Protein AF-A0A2C9KLU8-F1 (afdb_monomer_lite)

Secondary structure (DSSP, 8-state):
----TT-STTEEEGGG--STT-----PPBTTB---EEEPTTEEEEE-STTS-EEEEE-----------PPP-----------------------------SSSHHHHHHHHHHHHHHHHHHHHHHHHHHHHHHTTS------------S--------HHHHHHHHHHHHHS-HHHHHHHHHTS--TTS-S-TT----SHHHHHHHHHHHHHH-TTS-HHHHHHHHHHHTT---SS-TTS--HHHHHHHHHHHHHHHHHHHHHHHHHHHHHGGGHHHHHHHTT-HHHHHHHTTTS-HHHHHHHHHHHHHHT-TT-B-TTS-BHHHHHHHHHHHHTT-HHHHTTHHHHTHHHHHHHHHHTTS--

Structure (mmCIF, N/CA/C/O backbone):
data_AF-A0A2C9KLU8-F1
#
_entry.id   AF-A0A2C9KLU8-F1
#
loop_
_atom_site.group_PDB
_atom_site.id
_atom_site.type_symbol
_atom_site.label_atom_id
_atom_site.label_alt_id
_atom_site.label_comp_id
_atom_site.label_asym_id
_atom_site.label_entity_id
_atom_site.label_seq_id
_atom_site.pdbx_PDB_ins_code
_atom_site.Cartn_x
_atom_site.Cartn_y
_atom_site.Cartn_z
_atom_site.occupancy
_atom_site.B_iso_or_equiv
_atom_site.auth_seq_id
_atom_site.auth_comp_id
_atom_site.auth_asym_id
_atom_site.auth_atom_id
_atom_site.pdbx_PDB_model_num
ATOM 1 N N . MET A 1 1 ? 20.162 -17.162 4.844 1.00 36.31 1 MET A N 1
ATOM 2 C CA . MET A 1 1 ? 19.606 -16.418 5.994 1.00 36.31 1 MET A CA 1
ATOM 3 C C . MET A 1 1 ? 19.710 -17.317 7.213 1.00 36.31 1 MET A C 1
ATOM 5 O O . MET A 1 1 ? 19.233 -18.441 7.140 1.00 36.31 1 MET A O 1
ATOM 9 N N . ALA A 1 2 ? 20.411 -16.891 8.266 1.00 32.19 2 ALA A N 1
ATOM 10 C CA . ALA A 1 2 ? 20.461 -17.648 9.516 1.00 32.19 2 ALA A CA 1
ATOM 11 C C . ALA A 1 2 ? 19.062 -17.627 10.148 1.00 32.19 2 ALA A C 1
ATOM 13 O O . ALA A 1 2 ? 18.494 -16.546 10.294 1.00 32.19 2 ALA A O 1
ATOM 14 N N . LEU A 1 3 ? 18.494 -18.795 10.460 1.00 36.66 3 LEU A N 1
ATOM 15 C CA . LEU A 1 3 ? 17.256 -18.871 11.232 1.00 36.66 3 LEU A CA 1
ATOM 16 C C . LEU A 1 3 ? 17.519 -18.244 12.604 1.00 36.66 3 LEU A C 1
ATOM 18 O O . LEU A 1 3 ? 18.352 -18.744 13.359 1.00 36.66 3 LEU A O 1
ATOM 22 N N . ASP A 1 4 ? 16.827 -17.153 12.921 1.00 51.44 4 ASP A N 1
ATOM 23 C CA . ASP A 1 4 ? 16.852 -16.590 14.268 1.00 51.44 4 ASP A CA 1
ATOM 24 C C . ASP A 1 4 ? 16.133 -17.581 15.197 1.00 51.44 4 ASP A C 1
ATOM 26 O O . ASP A 1 4 ? 14.905 -17.687 15.195 1.00 51.44 4 ASP A O 1
ATOM 30 N N . GLY A 1 5 ? 16.908 -18.333 15.988 1.00 50.56 5 GLY A N 1
ATOM 31 C CA . GLY A 1 5 ? 16.442 -19.371 16.923 1.00 50.56 5 GLY A CA 1
ATOM 32 C C . GLY A 1 5 ? 15.592 -18.861 18.097 1.00 50.56 5 GLY A C 1
ATOM 33 O O . GLY A 1 5 ? 15.381 -19.580 19.072 1.00 50.56 5 GLY A O 1
ATOM 34 N N . HIS A 1 6 ? 15.108 -17.621 18.015 1.00 55.06 6 HIS A N 1
ATOM 35 C CA . HIS A 1 6 ? 14.355 -16.914 19.046 1.00 55.06 6 HIS A CA 1
ATOM 36 C C . HIS A 1 6 ? 12.831 -16.938 18.822 1.00 55.06 6 HIS A C 1
ATOM 38 O O . HIS A 1 6 ? 12.099 -16.306 19.572 1.00 55.06 6 HIS A O 1
ATOM 44 N N . THR A 1 7 ? 12.331 -17.711 17.854 1.00 52.50 7 THR A N 1
ATOM 45 C CA . THR A 1 7 ? 10.902 -17.874 17.494 1.00 52.50 7 THR A CA 1
ATOM 46 C C . THR A 1 7 ? 10.069 -18.673 18.519 1.00 52.50 7 THR A C 1
ATOM 48 O O . THR A 1 7 ? 9.093 -19.330 18.165 1.00 52.50 7 THR A O 1
ATOM 51 N N . LYS A 1 8 ? 10.441 -18.657 19.805 1.00 60.06 8 LYS A N 1
ATOM 52 C CA . LYS A 1 8 ? 9.690 -19.339 20.873 1.00 60.06 8 LYS A CA 1
ATOM 53 C C . LYS A 1 8 ? 8.659 -18.392 21.490 1.00 60.06 8 LYS A C 1
ATOM 55 O O . LYS A 1 8 ? 8.956 -17.222 21.688 1.00 60.06 8 LYS A O 1
ATOM 60 N N . THR A 1 9 ? 7.495 -18.926 21.863 1.00 57.78 9 THR A N 1
ATOM 61 C CA . THR A 1 9 ? 6.327 -18.197 22.409 1.00 57.78 9 THR A CA 1
ATOM 62 C C . THR A 1 9 ? 6.621 -17.278 23.597 1.00 57.78 9 THR A C 1
ATOM 64 O O . THR A 1 9 ? 5.898 -16.315 23.790 1.00 57.78 9 THR A O 1
ATOM 67 N N . PHE A 1 10 ? 7.675 -17.548 24.370 1.00 67.81 10 PHE A N 1
ATOM 68 C CA . PHE A 1 10 ? 8.029 -16.782 25.575 1.00 67.81 10 PHE A CA 1
ATOM 69 C C . PHE A 1 10 ? 9.063 -15.669 25.329 1.00 67.81 10 PHE A C 1
ATOM 71 O O . PHE A 1 10 ? 9.387 -14.914 26.246 1.00 67.81 10 PHE A O 1
ATOM 78 N N . CYS A 1 11 ? 9.627 -15.596 24.118 1.00 66.38 11 CYS A N 1
ATOM 79 C CA . CYS A 1 11 ? 10.558 -14.548 23.710 1.00 66.38 11 CYS A CA 1
ATOM 80 C C . CYS A 1 11 ? 9.799 -13.511 22.881 1.00 66.38 11 CYS A C 1
ATOM 82 O O . CYS A 1 11 ? 9.234 -13.836 21.837 1.00 66.38 11 CYS A O 1
ATOM 84 N N . ILE A 1 12 ? 9.818 -12.251 23.308 1.00 62.41 12 ILE A N 1
ATOM 85 C CA . ILE A 1 12 ? 9.069 -11.174 22.652 1.00 62.41 12 ILE A CA 1
ATOM 86 C C . ILE A 1 12 ? 10.038 -10.063 22.250 1.00 62.41 12 ILE A C 1
ATOM 88 O O . ILE A 1 12 ? 11.036 -9.793 22.923 1.00 62.41 12 ILE A O 1
ATOM 92 N N . LYS A 1 13 ? 9.778 -9.435 21.101 1.00 63.97 13 LYS A N 1
ATOM 93 C CA . LYS A 1 13 ? 10.580 -8.312 20.612 1.00 63.97 13 LYS A CA 1
ATOM 94 C C . LYS A 1 13 ? 10.427 -7.136 21.580 1.00 63.97 13 LYS A C 1
ATOM 96 O O . LYS A 1 13 ? 9.309 -6.723 21.866 1.00 63.97 13 LYS A O 1
ATOM 101 N N . TRP A 1 14 ? 11.540 -6.560 22.024 1.00 61.94 14 TRP A N 1
ATOM 102 C CA . TRP A 1 14 ? 11.597 -5.472 23.006 1.00 61.94 14 TRP A CA 1
ATOM 103 C C . TRP A 1 14 ? 10.702 -4.287 22.645 1.00 61.94 14 TRP A C 1
ATOM 105 O O . TRP A 1 14 ? 10.026 -3.730 23.498 1.00 61.94 14 TRP A O 1
ATOM 115 N N . THR A 1 15 ? 10.635 -3.942 21.357 1.00 58.84 15 THR A N 1
ATOM 116 C CA . THR A 1 15 ? 9.798 -2.843 20.852 1.00 58.84 15 THR A CA 1
ATOM 117 C C . THR A 1 15 ? 8.295 -3.063 21.055 1.00 58.84 15 THR A C 1
ATOM 119 O O . THR A 1 15 ? 7.524 -2.154 20.780 1.00 58.84 15 THR A O 1
ATOM 122 N N . LYS A 1 16 ? 7.870 -4.260 21.479 1.00 57.06 16 LYS A N 1
ATOM 123 C CA . LYS A 1 16 ? 6.475 -4.623 21.760 1.00 57.06 16 LYS A CA 1
ATOM 124 C C . LYS A 1 16 ? 6.167 -4.738 23.264 1.00 57.06 16 LYS A C 1
ATOM 126 O O . LYS A 1 16 ? 5.075 -5.166 23.611 1.00 57.06 16 LYS A O 1
ATOM 131 N N . MET A 1 17 ? 7.102 -4.390 24.154 1.00 56.38 17 MET A N 1
ATOM 132 C CA . MET A 1 17 ? 6.923 -4.468 25.611 1.00 56.38 17 MET A CA 1
ATOM 133 C C . MET A 1 17 ? 7.040 -3.087 26.269 1.00 56.38 17 MET A C 1
ATOM 135 O O . MET A 1 17 ? 7.947 -2.320 25.954 1.00 56.38 17 MET A O 1
ATOM 139 N N . SER A 1 18 ? 6.160 -2.785 27.228 1.00 47.19 18 SER A N 1
ATOM 140 C CA . SER A 1 18 ? 6.197 -1.565 28.049 1.00 47.19 18 SER A CA 1
ATOM 141 C C . SER A 1 18 ? 6.124 -1.915 29.541 1.00 47.19 18 SER A C 1
ATOM 143 O O . SER A 1 18 ? 5.110 -2.450 29.979 1.00 47.19 18 SER A O 1
ATOM 145 N N . GLY A 1 19 ? 7.162 -1.607 30.335 1.00 52.03 19 GLY A N 1
ATOM 146 C CA . GLY A 1 19 ? 7.118 -1.764 31.799 1.00 52.03 19 GLY A CA 1
ATOM 147 C C . GLY A 1 19 ? 8.483 -1.736 32.524 1.00 52.03 19 GLY A C 1
ATOM 148 O O . GLY A 1 19 ? 9.519 -1.880 31.879 1.00 52.03 19 GLY A O 1
ATOM 149 N N . PRO A 1 20 ? 8.505 -1.555 33.864 1.00 43.81 20 PRO A N 1
ATOM 150 C CA . PRO A 1 20 ? 9.720 -1.427 34.689 1.00 43.81 20 PRO A CA 1
ATOM 151 C C . PRO A 1 20 ? 10.406 -2.756 35.081 1.00 43.81 20 PRO A C 1
ATOM 153 O O . PRO A 1 20 ? 11.442 -2.727 35.742 1.00 43.81 20 PRO A O 1
ATOM 156 N N . HIS A 1 21 ? 9.867 -3.913 34.683 1.00 50.84 21 HIS A N 1
ATOM 157 C CA . HIS A 1 21 ? 10.376 -5.245 35.060 1.00 50.84 21 HIS A CA 1
ATOM 158 C C . HIS A 1 21 ? 10.964 -6.036 33.881 1.00 50.84 21 HIS A C 1
ATOM 160 O O . HIS A 1 21 ? 10.896 -7.261 33.854 1.00 50.84 21 HIS A O 1
ATOM 166 N N . VAL A 1 22 ? 11.552 -5.349 32.897 1.00 50.91 22 VAL A N 1
ATOM 167 C CA . VAL A 1 22 ? 12.126 -6.002 31.711 1.00 50.91 22 VAL A CA 1
ATOM 168 C C . VAL A 1 22 ? 13.647 -6.051 31.811 1.00 50.91 22 VAL A C 1
ATOM 170 O O . VAL A 1 22 ? 14.312 -5.021 31.921 1.00 50.91 22 VAL A O 1
ATOM 173 N N . THR A 1 23 ? 14.212 -7.256 31.736 1.00 55.06 23 THR A N 1
ATOM 174 C CA . THR A 1 23 ? 15.666 -7.449 31.668 1.00 55.06 23 THR A CA 1
ATOM 175 C C . THR A 1 23 ? 16.075 -7.558 30.203 1.00 55.06 23 THR A C 1
ATOM 177 O O . THR A 1 23 ? 15.654 -8.474 29.500 1.00 55.06 23 THR A O 1
ATOM 180 N N . LEU A 1 24 ? 16.853 -6.589 29.716 1.00 54.44 24 LEU A N 1
ATOM 181 C CA . LEU A 1 24 ? 17.328 -6.543 28.333 1.00 54.44 24 LEU A CA 1
ATOM 182 C C . LEU A 1 24 ? 18.348 -7.663 28.092 1.00 54.44 24 LEU A C 1
ATOM 184 O O . LEU A 1 24 ? 19.414 -7.673 28.702 1.00 54.44 24 LEU A O 1
ATOM 188 N N . VAL A 1 25 ? 18.022 -8.600 27.198 1.00 53.31 25 VAL A N 1
ATOM 189 C CA . VAL A 1 25 ? 18.789 -9.849 27.065 1.00 53.31 25 VAL A CA 1
ATOM 190 C C . VAL A 1 25 ? 19.929 -9.761 26.038 1.00 53.31 25 VAL A C 1
ATOM 192 O O . VAL A 1 25 ? 20.950 -10.436 26.171 1.00 53.31 25 VAL A O 1
ATOM 195 N N . LYS A 1 26 ? 19.802 -8.911 25.012 1.00 55.78 26 LYS A N 1
ATOM 196 C CA . LYS A 1 26 ? 20.872 -8.660 24.032 1.00 55.78 26 LYS A CA 1
ATOM 197 C C . LYS A 1 26 ? 20.749 -7.252 23.460 1.00 55.78 26 LYS A C 1
ATOM 199 O O . LYS A 1 26 ? 19.739 -6.946 22.840 1.00 55.78 26 LYS A O 1
ATOM 204 N N . ALA A 1 27 ? 21.761 -6.405 23.633 1.00 52.94 27 ALA A N 1
ATOM 205 C CA . ALA A 1 27 ? 21.791 -5.112 22.952 1.00 52.94 27 ALA A CA 1
ATOM 206 C C . ALA A 1 27 ? 21.860 -5.326 21.428 1.00 52.94 27 ALA A C 1
ATOM 208 O O . ALA A 1 27 ? 22.585 -6.208 20.957 1.00 52.94 27 ALA A O 1
ATOM 209 N N . GLY A 1 28 ? 21.088 -4.547 20.665 1.00 51.03 28 GLY A N 1
ATOM 210 C CA . GLY A 1 28 ? 21.206 -4.519 19.207 1.00 51.03 28 GLY A CA 1
ATOM 211 C C . GLY A 1 28 ? 22.609 -4.072 18.788 1.00 51.03 28 GLY A C 1
ATOM 212 O O . GLY A 1 28 ? 23.304 -3.393 19.546 1.00 51.03 28 GLY A O 1
ATOM 213 N N . SER A 1 29 ? 23.042 -4.468 17.592 1.00 53.97 29 SER A N 1
ATOM 214 C CA . SER A 1 29 ? 24.222 -3.868 16.957 1.00 53.97 29 SER A CA 1
ATOM 215 C C . SER A 1 29 ? 23.781 -2.718 16.053 1.00 53.97 29 SER A C 1
ATOM 217 O O . SER A 1 29 ? 22.604 -2.606 15.723 1.00 53.97 29 SER A O 1
ATOM 219 N N . SER A 1 30 ? 24.725 -1.908 15.570 1.00 44.56 30 SER A N 1
ATOM 220 C CA . SER A 1 30 ? 24.472 -0.877 14.547 1.00 44.56 30 SER A CA 1
ATOM 221 C C . SER A 1 30 ? 23.915 -1.418 13.218 1.00 44.56 30 SER A C 1
ATOM 223 O O . SER A 1 30 ? 23.603 -0.636 12.330 1.00 44.56 30 SER A O 1
ATOM 225 N N . GLU A 1 31 ? 23.822 -2.743 13.066 1.00 39.06 31 GLU A N 1
ATOM 226 C CA . GLU A 1 31 ? 23.372 -3.441 11.857 1.00 39.06 31 GLU A CA 1
ATOM 227 C C . GLU A 1 31 ? 22.113 -4.307 12.091 1.00 39.06 31 GLU A C 1
ATOM 229 O O . GLU A 1 31 ? 21.610 -4.920 11.149 1.00 39.06 31 GLU A O 1
ATOM 234 N N . ARG A 1 32 ? 21.607 -4.419 13.334 1.00 49.97 32 ARG A N 1
ATOM 235 C CA . ARG A 1 32 ? 20.403 -5.206 13.672 1.00 49.97 32 ARG A CA 1
ATOM 236 C C . ARG A 1 32 ? 19.564 -4.524 14.757 1.00 49.97 32 ARG A C 1
ATOM 238 O O . ARG A 1 32 ? 19.935 -4.533 15.929 1.00 49.97 32 ARG A O 1
ATOM 245 N N . ASP A 1 33 ? 18.369 -4.076 14.373 1.00 48.31 33 ASP A N 1
ATOM 246 C CA . ASP A 1 33 ? 17.448 -3.283 15.210 1.00 48.31 33 ASP A CA 1
ATOM 247 C C . ASP A 1 33 ? 16.524 -4.104 16.135 1.00 48.31 33 ASP A C 1
ATOM 249 O O . ASP A 1 33 ? 15.635 -3.559 16.794 1.00 48.31 33 ASP A O 1
ATOM 253 N N . ALA A 1 34 ? 16.662 -5.433 16.174 1.00 52.97 34 ALA A N 1
ATOM 254 C CA . ALA A 1 34 ? 15.764 -6.297 16.942 1.00 52.97 34 ALA A CA 1
ATOM 255 C C . ALA A 1 34 ? 16.413 -6.781 18.248 1.00 52.97 34 ALA A C 1
ATOM 257 O O . ALA A 1 34 ? 17.248 -7.684 18.249 1.00 52.97 34 ALA A O 1
ATOM 258 N N . VAL A 1 35 ? 15.976 -6.202 19.369 1.00 62.28 35 VAL A N 1
ATOM 259 C CA . VAL A 1 35 ? 16.253 -6.689 20.730 1.00 62.28 35 VAL A CA 1
ATOM 260 C C . VAL A 1 35 ? 15.101 -7.592 21.185 1.00 62.28 35 VAL A C 1
ATOM 262 O O . VAL A 1 35 ? 13.946 -7.295 20.884 1.00 62.28 35 VAL A O 1
ATOM 265 N N . TRP A 1 36 ? 15.396 -8.676 21.906 1.00 67.12 36 TRP A N 1
ATOM 266 C CA . TRP A 1 36 ? 14.410 -9.623 22.451 1.00 67.12 36 TRP A CA 1
ATOM 267 C C . TRP A 1 36 ? 14.493 -9.674 23.983 1.00 67.12 36 TRP A C 1
ATOM 269 O O . TRP A 1 36 ? 15.581 -9.526 24.545 1.00 67.12 36 TRP A O 1
ATOM 279 N N . GLY A 1 37 ? 13.355 -9.884 24.644 1.00 71.25 37 GLY A N 1
ATOM 280 C CA . GLY A 1 37 ? 13.228 -10.062 26.094 1.00 71.25 37 GLY A CA 1
ATOM 281 C C . GLY A 1 37 ? 12.329 -11.251 26.453 1.00 71.25 37 GLY A C 1
ATOM 282 O O . GLY A 1 37 ? 11.685 -11.829 25.574 1.00 71.25 37 GLY A O 1
ATOM 283 N N . CYS A 1 38 ? 12.308 -11.624 27.735 1.00 75.44 38 CYS A N 1
ATOM 284 C CA . CYS A 1 38 ? 11.384 -12.630 28.268 1.00 75.44 38 CYS A CA 1
ATOM 285 C C . CYS A 1 38 ? 10.060 -11.987 28.697 1.00 75.44 38 CYS A C 1
ATOM 287 O O . CYS A 1 38 ? 10.046 -10.851 29.170 1.00 75.44 38 CYS A O 1
ATOM 289 N N . GLU A 1 39 ? 8.960 -12.718 28.527 1.00 71.19 39 GLU A N 1
ATOM 290 C CA . GLU A 1 39 ? 7.645 -12.351 29.066 1.00 71.19 39 GLU A CA 1
ATOM 291 C C . GLU A 1 39 ? 7.653 -12.271 30.606 1.00 71.19 39 GLU A C 1
ATOM 293 O O . GLU A 1 39 ? 8.483 -12.896 31.273 1.00 71.19 39 GLU A O 1
ATOM 298 N N . GLU A 1 40 ? 6.724 -11.504 31.184 1.00 71.69 40 GLU A N 1
ATOM 299 C CA . GLU A 1 40 ? 6.565 -11.399 32.636 1.00 71.69 40 GLU A CA 1
ATOM 300 C C . GLU A 1 40 ? 6.369 -12.787 33.276 1.00 71.69 40 GLU A C 1
ATOM 302 O O . GLU A 1 40 ? 5.603 -13.623 32.798 1.00 71.69 40 GLU A O 1
ATOM 307 N N . GLY A 1 41 ? 7.098 -13.055 34.364 1.00 70.44 41 GLY A N 1
ATOM 308 C CA . GLY A 1 41 ? 7.093 -14.363 35.028 1.00 70.44 41 GLY A CA 1
ATOM 309 C C . GLY A 1 41 ? 8.053 -15.401 34.429 1.00 70.44 41 GLY A C 1
ATOM 310 O O . GLY A 1 41 ? 8.021 -16.559 34.856 1.00 70.44 41 GLY A O 1
ATOM 311 N N . PHE A 1 42 ? 8.922 -15.016 33.487 1.00 78.00 42 PHE A N 1
ATOM 312 C CA . PHE A 1 42 ? 10.000 -15.850 32.947 1.00 78.00 42 PHE A CA 1
ATOM 313 C C . PHE A 1 42 ? 11.371 -15.170 33.096 1.00 78.00 42 PHE A C 1
ATOM 315 O O . PHE A 1 42 ? 11.534 -13.996 32.779 1.00 78.00 42 PHE A O 1
ATOM 322 N N . ASP A 1 43 ? 12.379 -15.942 33.504 1.00 79.75 43 ASP A N 1
ATOM 323 C CA . ASP A 1 43 ? 13.770 -15.511 33.653 1.00 79.75 43 ASP A CA 1
ATOM 324 C C . ASP A 1 43 ? 14.657 -16.088 32.541 1.00 79.75 43 ASP A C 1
ATOM 326 O O . ASP A 1 43 ? 14.472 -17.226 32.089 1.00 79.75 43 ASP A O 1
ATOM 330 N N . GLN A 1 44 ? 15.686 -15.340 32.137 1.00 76.19 44 GLN A N 1
ATOM 331 C CA . GLN A 1 44 ? 16.724 -15.847 31.242 1.00 76.19 44 GLN A CA 1
ATOM 332 C C . GLN A 1 44 ? 17.582 -16.896 31.962 1.00 76.19 44 GLN A C 1
ATOM 334 O O . GLN A 1 44 ? 18.148 -16.632 33.022 1.00 76.19 44 GLN A O 1
ATOM 339 N N . ARG A 1 45 ? 17.775 -18.064 31.341 1.00 78.25 45 ARG A N 1
ATOM 340 C CA . ARG A 1 45 ? 18.779 -19.044 31.778 1.00 78.25 45 ARG A CA 1
ATOM 341 C C . ARG A 1 45 ? 19.645 -19.516 30.622 1.00 78.25 45 ARG A C 1
ATOM 343 O O . ARG A 1 45 ? 19.142 -19.781 29.534 1.00 78.25 45 ARG A O 1
ATOM 350 N N . ILE A 1 46 ? 20.942 -19.654 30.881 1.00 77.62 46 ILE A N 1
ATOM 351 C CA . ILE A 1 46 ? 21.906 -20.243 29.946 1.00 77.62 46 ILE A CA 1
ATOM 352 C C . ILE A 1 46 ? 21.644 -21.753 29.887 1.00 77.62 46 ILE A C 1
ATOM 354 O O . ILE A 1 46 ? 21.640 -22.421 30.920 1.00 77.62 46 ILE A O 1
ATOM 358 N N . ILE A 1 47 ? 21.388 -22.276 28.689 1.00 79.38 47 ILE A N 1
ATOM 359 C CA . ILE A 1 47 ? 21.043 -23.684 28.439 1.00 79.38 47 ILE A CA 1
ATOM 360 C C . ILE A 1 47 ? 22.172 -24.469 27.767 1.00 79.38 47 ILE A C 1
ATOM 362 O O . ILE A 1 47 ? 22.090 -25.693 27.691 1.00 79.38 47 ILE A O 1
ATOM 366 N N . SER A 1 48 ? 23.229 -23.802 27.293 1.00 77.88 48 SER A N 1
ATOM 367 C CA . SER A 1 48 ? 24.392 -24.480 26.720 1.00 77.88 48 SER A CA 1
ATOM 368 C C . SER A 1 48 ? 25.710 -23.808 27.099 1.00 77.88 48 SER A C 1
ATOM 370 O O . SER A 1 48 ? 25.777 -22.607 27.364 1.00 77.88 48 SER A O 1
ATOM 372 N N . ALA A 1 49 ? 26.791 -24.593 27.096 1.00 68.81 49 ALA A N 1
ATOM 373 C CA . ALA A 1 49 ? 28.144 -24.105 27.370 1.00 68.81 49 ALA A CA 1
ATOM 374 C C . ALA A 1 49 ? 28.656 -23.107 26.309 1.00 68.81 49 ALA A C 1
ATOM 376 O O . ALA A 1 49 ? 29.617 -22.387 26.558 1.00 68.81 49 ALA A O 1
ATOM 377 N N . ALA A 1 50 ? 27.999 -23.043 25.146 1.00 69.50 50 ALA A N 1
ATOM 378 C CA . ALA A 1 50 ? 28.278 -22.077 24.086 1.00 69.50 50 ALA A CA 1
ATOM 379 C C . ALA A 1 50 ? 27.638 -20.693 24.336 1.00 69.50 50 ALA A C 1
ATOM 381 O O . ALA A 1 50 ? 27.770 -19.801 23.501 1.00 69.50 50 ALA A O 1
ATOM 382 N N . GLY A 1 51 ? 26.946 -20.501 25.466 1.00 65.69 51 GLY A N 1
ATOM 383 C CA . GLY A 1 51 ? 26.298 -19.234 25.819 1.00 65.69 51 GLY A CA 1
ATOM 384 C C . GLY A 1 51 ? 24.893 -19.063 25.238 1.00 65.69 51 GLY A C 1
ATOM 385 O O . GLY A 1 51 ? 24.354 -17.955 25.257 1.00 65.69 51 GLY A O 1
ATOM 386 N N . GLU A 1 52 ? 24.274 -20.134 24.733 1.00 67.88 52 GLU A N 1
ATOM 387 C CA . GLU A 1 52 ? 22.866 -20.086 24.335 1.00 67.88 52 GLU A CA 1
ATOM 388 C C . GLU A 1 52 ? 21.981 -20.015 25.576 1.00 67.88 52 GLU A C 1
ATOM 390 O O . GLU A 1 52 ? 22.251 -20.648 26.599 1.00 67.88 52 GLU A O 1
ATOM 395 N N . TRP A 1 53 ? 20.898 -19.253 25.485 1.00 70.81 53 TRP A N 1
ATOM 396 C CA . TRP A 1 53 ? 19.979 -19.011 26.589 1.00 70.81 53 TRP A CA 1
ATOM 397 C C . TRP A 1 53 ? 18.525 -19.202 26.153 1.00 70.81 53 TRP A C 1
ATOM 399 O O . TRP A 1 53 ? 18.204 -19.161 24.965 1.00 70.81 53 TRP A O 1
ATOM 409 N N . ALA A 1 54 ? 17.638 -19.405 27.125 1.00 74.31 54 ALA A N 1
ATOM 410 C CA . ALA A 1 54 ? 16.195 -19.472 26.929 1.00 74.31 54 ALA A CA 1
ATOM 411 C C . ALA A 1 54 ? 15.445 -18.796 28.086 1.00 74.31 54 ALA A C 1
ATOM 413 O O . ALA A 1 54 ? 15.948 -18.746 29.210 1.00 74.31 54 ALA A O 1
ATOM 414 N N . CYS A 1 55 ? 14.233 -18.311 27.812 1.00 79.62 55 CYS A N 1
ATOM 415 C CA . CYS A 1 55 ? 13.298 -17.863 28.841 1.00 79.62 55 CYS A CA 1
ATOM 416 C C . CYS A 1 55 ? 12.667 -19.083 29.520 1.00 79.62 55 CYS A C 1
ATOM 418 O O . CYS A 1 55 ? 12.059 -19.924 28.854 1.00 79.62 55 CYS A O 1
ATOM 420 N N . MET A 1 56 ? 12.820 -19.196 30.836 1.00 79.12 56 MET A N 1
ATOM 421 C CA . MET A 1 56 ? 12.231 -20.260 31.647 1.00 79.12 56 MET A CA 1
ATOM 422 C C . MET A 1 56 ? 11.400 -19.660 32.771 1.00 79.12 56 MET A C 1
ATOM 424 O O . MET A 1 56 ? 11.767 -18.630 33.321 1.00 79.12 56 MET A O 1
ATOM 428 N N . LYS A 1 57 ? 10.280 -20.302 33.114 1.00 82.06 57 LYS A N 1
ATOM 429 C CA . LYS A 1 57 ? 9.356 -19.804 34.137 1.00 82.06 57 LYS A CA 1
ATOM 430 C C . LYS A 1 57 ? 10.114 -19.513 35.436 1.00 82.06 57 LYS A C 1
ATOM 432 O O . LYS A 1 57 ? 10.832 -20.388 35.932 1.00 82.06 57 LYS A O 1
ATOM 437 N N . ALA A 1 58 ? 9.965 -18.297 35.953 1.00 80.50 58 ALA A N 1
ATOM 438 C CA . ALA A 1 58 ? 10.597 -17.872 37.189 1.00 80.50 58 ALA A CA 1
ATOM 439 C C . ALA A 1 58 ? 10.163 -18.815 38.317 1.00 80.50 58 ALA A C 1
ATOM 441 O O . ALA A 1 58 ? 8.984 -19.165 38.448 1.00 80.50 58 ALA A O 1
ATOM 442 N N . SER A 1 59 ? 11.122 -19.277 39.117 1.00 72.50 59 SER A N 1
ATOM 443 C CA . SER A 1 59 ? 10.805 -20.081 40.291 1.00 72.50 59 SER A CA 1
ATOM 444 C C . SER A 1 59 ? 10.089 -19.176 41.288 1.00 72.50 59 SER A C 1
ATOM 446 O O . SER A 1 59 ? 10.709 -18.307 41.892 1.00 72.50 59 SER A O 1
ATOM 448 N N . THR A 1 60 ? 8.784 -19.376 41.470 1.00 62.22 60 THR A N 1
ATOM 449 C CA . THR A 1 60 ? 8.051 -18.780 42.587 1.00 62.22 60 THR A CA 1
ATOM 450 C C . THR A 1 60 ? 8.600 -19.389 43.867 1.00 62.22 60 THR A C 1
ATOM 452 O O . THR A 1 60 ? 8.189 -20.474 44.279 1.00 62.22 60 THR A O 1
ATOM 455 N N . THR A 1 61 ? 9.573 -18.726 44.481 1.00 48.34 61 THR A N 1
ATOM 456 C CA . THR A 1 61 ? 9.941 -19.016 45.860 1.00 48.34 61 THR A CA 1
ATOM 457 C C . THR A 1 61 ? 8.738 -18.611 46.696 1.00 48.34 61 THR A C 1
ATOM 459 O O . THR A 1 61 ? 8.501 -17.426 46.912 1.00 48.34 61 THR A O 1
ATOM 462 N N . SER A 1 62 ? 7.921 -19.584 47.096 1.00 41.25 62 SER A N 1
ATOM 463 C CA . SER A 1 62 ? 6.852 -19.367 48.063 1.00 41.25 62 SER A CA 1
ATOM 464 C C . SER A 1 62 ? 7.492 -18.892 49.361 1.00 41.25 62 SER A C 1
ATOM 466 O O . SER A 1 62 ? 7.989 -19.694 50.149 1.00 41.25 62 SER A O 1
ATOM 468 N N . THR A 1 63 ? 7.533 -17.582 49.577 1.00 36.12 63 THR A N 1
ATOM 469 C CA . THR A 1 63 ? 7.852 -17.021 50.882 1.00 36.12 63 THR A CA 1
ATOM 470 C C . THR A 1 63 ? 6.673 -17.348 51.784 1.00 36.12 63 THR A C 1
ATOM 472 O O . THR A 1 63 ? 5.601 -16.754 51.682 1.00 36.12 63 THR A O 1
ATOM 475 N N . THR A 1 64 ? 6.847 -18.350 52.641 1.00 41.19 64 THR A N 1
ATOM 476 C CA . THR A 1 64 ? 5.918 -18.665 53.722 1.00 41.19 64 THR A CA 1
ATOM 477 C C . THR A 1 64 ? 5.988 -17.534 54.744 1.00 41.19 64 THR A C 1
ATOM 479 O O . THR A 1 64 ? 6.710 -17.608 55.736 1.00 41.19 64 THR A O 1
ATOM 482 N N . THR A 1 65 ? 5.279 -16.438 54.493 1.00 35.50 65 THR A N 1
ATOM 483 C CA . THR A 1 65 ? 5.113 -15.389 55.495 1.00 35.50 65 THR A CA 1
ATOM 484 C C . THR A 1 65 ? 4.057 -15.876 56.479 1.00 35.50 65 THR A C 1
ATOM 486 O O . THR A 1 65 ? 2.859 -15.844 56.199 1.00 35.50 65 THR A O 1
ATOM 489 N N . HIS A 1 66 ? 4.506 -16.378 57.630 1.00 37.00 66 HIS A N 1
ATOM 490 C CA . HIS A 1 66 ? 3.647 -16.608 58.785 1.00 37.00 66 HIS A CA 1
ATOM 491 C C . HIS A 1 66 ? 2.974 -15.286 59.176 1.00 37.00 66 HIS A C 1
ATOM 493 O O . HIS A 1 66 ? 3.607 -14.396 59.738 1.00 37.00 66 HIS A O 1
ATOM 499 N N . SER A 1 67 ? 1.684 -15.160 58.866 1.00 31.81 67 SER A N 1
ATOM 500 C CA . SER A 1 67 ? 0.829 -14.122 59.429 1.00 31.81 67 SER A CA 1
ATOM 501 C C . SER A 1 67 ? 0.386 -14.584 60.815 1.00 31.81 67 SER A C 1
ATOM 503 O O . SER A 1 67 ? -0.487 -15.439 60.955 1.00 31.81 67 SER A O 1
ATOM 505 N N . THR A 1 68 ? 1.032 -14.068 61.855 1.00 36.50 68 THR A N 1
ATOM 506 C CA . THR A 1 68 ? 0.521 -14.131 63.224 1.00 36.50 68 THR A CA 1
ATOM 507 C C . THR A 1 68 ? -0.577 -13.085 63.374 1.00 36.50 68 THR A C 1
ATOM 509 O O . THR A 1 68 ? -0.322 -11.896 63.537 1.00 36.50 68 THR A O 1
ATOM 512 N N . THR A 1 69 ? -1.824 -13.539 63.304 1.00 36.12 69 THR A N 1
ATOM 513 C CA . THR A 1 69 ? -2.998 -12.775 63.730 1.00 36.12 69 THR A CA 1
ATOM 514 C C . THR A 1 69 ? -3.098 -12.838 65.258 1.00 36.12 69 THR A C 1
ATOM 516 O O . THR A 1 69 ? -3.176 -13.945 65.793 1.00 36.12 69 THR A O 1
ATOM 519 N N . PRO A 1 70 ? -3.137 -11.716 65.998 1.00 39.84 70 PRO A N 1
ATOM 520 C CA . PRO A 1 70 ? -3.656 -11.725 67.351 1.00 39.84 70 PRO A CA 1
ATOM 521 C C . PRO A 1 70 ? -5.168 -11.488 67.318 1.00 39.84 70 PRO A C 1
ATOM 523 O O . PRO A 1 70 ? -5.673 -10.525 66.745 1.00 39.84 70 PRO A O 1
ATOM 526 N N . THR A 1 71 ? -5.881 -12.411 67.947 1.00 37.75 71 THR A N 1
ATOM 527 C CA . THR A 1 71 ? -7.295 -12.331 68.298 1.00 37.75 71 THR A CA 1
ATOM 528 C C . THR A 1 71 ? -7.520 -11.203 69.306 1.00 37.75 71 THR A C 1
ATOM 530 O O . THR A 1 71 ? -6.936 -11.227 70.387 1.00 37.75 71 THR A O 1
ATOM 533 N N . THR A 1 72 ? -8.418 -10.263 69.011 1.00 31.38 72 THR A N 1
ATOM 534 C CA . THR A 1 72 ? -9.075 -9.447 70.039 1.00 31.38 72 THR A CA 1
ATOM 535 C C . THR A 1 72 ? -10.584 -9.476 69.834 1.00 31.38 72 THR A C 1
ATOM 537 O O . THR A 1 72 ? -11.121 -9.126 68.786 1.00 31.38 72 THR A O 1
ATOM 540 N N . THR A 1 73 ? -11.256 -9.957 70.872 1.00 33.97 73 THR A N 1
ATOM 541 C CA . THR A 1 73 ? -12.705 -10.077 71.005 1.00 33.97 73 THR A CA 1
ATOM 542 C C . THR A 1 73 ? -13.206 -8.936 71.892 1.00 33.97 73 THR A C 1
ATOM 544 O O . THR A 1 73 ? -12.591 -8.682 72.925 1.00 33.97 73 THR A O 1
ATOM 547 N N . SER A 1 74 ? -14.380 -8.375 71.556 1.00 31.28 74 SER A N 1
ATOM 548 C CA . SER A 1 74 ? -15.281 -7.594 72.438 1.00 31.28 74 SER A CA 1
ATOM 549 C C . SER A 1 74 ? -14.803 -6.163 72.792 1.00 31.28 74 SER A C 1
ATOM 551 O O . SER A 1 74 ? -13.632 -5.951 73.053 1.00 31.28 74 SER A O 1
ATOM 553 N N . THR A 1 75 ? -15.599 -5.087 72.865 1.00 30.64 75 THR A N 1
ATOM 554 C CA . THR A 1 75 ? -17.037 -4.907 73.140 1.00 30.64 75 THR A CA 1
ATOM 555 C C . THR A 1 75 ? -17.432 -3.455 72.787 1.00 30.64 75 THR A C 1
ATOM 557 O O . THR A 1 75 ? -16.623 -2.547 72.957 1.00 30.64 75 THR A O 1
ATOM 560 N N . LEU A 1 76 ? -18.678 -3.226 72.362 1.00 40.06 76 LEU A N 1
ATOM 561 C CA . LEU A 1 76 ? -19.368 -1.916 72.362 1.00 40.06 76 LEU A CA 1
ATOM 562 C C . LEU A 1 76 ? -19.654 -1.453 73.813 1.00 40.06 76 LEU A C 1
ATOM 564 O O . LEU A 1 76 ? -19.812 -2.321 74.676 1.00 40.06 76 LEU A O 1
ATOM 568 N N . PRO A 1 77 ? -19.764 -0.133 74.104 1.00 48.00 77 PRO A N 1
ATOM 569 C CA . PRO A 1 77 ? -21.078 0.521 74.019 1.00 48.00 77 PRO A CA 1
ATOM 570 C C . PRO A 1 77 ? -21.105 2.020 73.625 1.00 48.00 77 PRO A C 1
ATOM 572 O O . PRO A 1 77 ? -20.107 2.719 73.500 1.00 48.00 77 PRO A O 1
ATOM 575 N N . ILE A 1 78 ? -22.355 2.436 73.426 1.00 39.88 78 ILE A N 1
ATOM 576 C CA . ILE A 1 78 ? -23.002 3.711 73.081 1.00 39.88 78 ILE A CA 1
ATOM 577 C C . ILE A 1 78 ? -22.675 4.884 74.038 1.00 39.88 78 ILE A C 1
ATOM 579 O O . ILE A 1 78 ? -22.619 4.662 75.243 1.00 39.88 78 ILE A O 1
ATOM 583 N N . ALA A 1 79 ? -22.595 6.126 73.516 1.00 33.44 79 ALA A N 1
ATOM 584 C CA . ALA A 1 79 ? -23.411 7.308 73.907 1.00 33.44 79 ALA A CA 1
ATOM 585 C C . ALA A 1 79 ? -22.718 8.681 73.687 1.00 33.44 79 ALA A C 1
ATOM 587 O O . ALA A 1 79 ? -21.743 9.027 74.341 1.00 33.44 79 ALA A O 1
ATOM 588 N N . THR A 1 80 ? -23.305 9.456 72.771 1.00 37.56 80 THR A N 1
ATOM 589 C CA . THR A 1 80 ? -23.618 10.904 72.763 1.00 37.56 80 THR A CA 1
ATOM 590 C C . THR A 1 80 ? -22.917 11.878 73.734 1.00 37.56 80 THR A C 1
ATOM 592 O O . THR A 1 80 ? -23.098 11.766 74.938 1.00 37.56 80 THR A O 1
ATOM 595 N N . MET A 1 81 ? -22.352 12.981 73.206 1.00 31.73 81 MET A N 1
ATOM 596 C CA . MET A 1 81 ? -22.734 14.363 73.583 1.00 31.73 81 MET A CA 1
ATOM 597 C C . MET A 1 81 ? -22.129 15.444 72.658 1.00 31.73 81 MET A C 1
ATOM 599 O O . MET A 1 81 ? -20.960 15.405 72.290 1.00 31.73 81 MET A O 1
ATOM 603 N N . ARG A 1 82 ? -22.982 16.417 72.305 1.00 35.72 82 ARG A N 1
ATOM 604 C CA . ARG A 1 82 ? -22.683 17.756 71.758 1.00 35.72 82 ARG A CA 1
ATOM 605 C C . ARG A 1 82 ? -21.881 18.592 72.770 1.00 35.72 82 ARG A C 1
ATOM 607 O O . ARG A 1 82 ? -22.203 18.498 73.947 1.00 35.72 82 ARG A O 1
ATOM 614 N N . LEU A 1 83 ? -21.042 19.527 72.307 1.00 30.45 83 LEU A N 1
ATOM 615 C CA . LEU A 1 83 ? -21.279 20.979 72.455 1.00 30.45 83 LEU A CA 1
ATOM 616 C C . LEU A 1 83 ? -20.273 21.810 71.633 1.00 30.45 83 LEU A C 1
ATOM 618 O O . LEU A 1 83 ? -19.120 21.431 71.456 1.00 30.45 83 LEU A O 1
ATOM 622 N N . GLU A 1 84 ? -20.776 22.937 71.136 1.00 42.03 84 GLU A N 1
ATOM 623 C CA . GLU A 1 84 ? -20.099 24.076 70.506 1.00 42.03 84 GLU A CA 1
ATOM 624 C C . GLU A 1 84 ? -18.996 24.680 71.394 1.00 42.03 84 GLU A C 1
ATOM 626 O O . GLU A 1 84 ? -19.062 24.536 72.611 1.00 42.03 84 GLU A O 1
ATOM 631 N N . THR A 1 85 ? -18.040 25.427 70.817 1.00 34.34 85 THR A N 1
ATOM 632 C CA . THR A 1 85 ? -17.749 26.845 71.154 1.00 34.34 85 THR A CA 1
ATOM 633 C C . THR A 1 85 ? -16.712 27.433 70.177 1.00 34.34 85 THR A C 1
ATOM 635 O O . THR A 1 85 ? -15.833 26.761 69.647 1.00 34.34 85 THR A O 1
ATOM 638 N N . THR A 1 86 ? -16.907 28.718 69.928 1.00 36.62 86 THR A N 1
ATOM 639 C CA . THR A 1 86 ? -16.358 29.677 68.974 1.00 36.62 86 THR A CA 1
ATOM 640 C C . THR A 1 86 ? -15.006 30.315 69.372 1.00 36.62 86 THR A C 1
ATOM 642 O O . THR A 1 86 ? -14.702 30.450 70.550 1.00 36.62 86 THR A O 1
ATOM 645 N N . VAL A 1 87 ? -14.315 30.865 68.354 1.00 32.25 87 VAL A N 1
ATOM 646 C CA . VAL A 1 87 ? -13.528 32.135 68.333 1.00 32.25 87 VAL A CA 1
ATOM 647 C C . VAL A 1 87 ? -12.050 32.171 68.816 1.00 32.25 87 VAL A C 1
ATOM 649 O O . VAL A 1 87 ? -11.738 32.213 69.995 1.00 32.25 87 VAL A O 1
ATOM 652 N N . ALA A 1 88 ? -11.189 32.320 67.793 1.00 37.56 88 ALA A N 1
ATOM 653 C CA . ALA A 1 88 ? -10.142 33.331 67.521 1.00 37.56 88 ALA A CA 1
ATOM 654 C C . ALA A 1 88 ? -8.754 33.392 68.208 1.00 37.56 88 ALA A C 1
ATOM 656 O O . ALA A 1 88 ? -8.605 33.451 69.421 1.00 37.56 88 ALA A O 1
ATOM 657 N N . THR A 1 89 ? -7.790 33.696 67.320 1.00 32.19 89 THR A N 1
ATOM 658 C CA . THR A 1 89 ? -6.722 34.728 67.387 1.00 32.19 89 THR A CA 1
ATOM 659 C C . THR A 1 89 ? -5.280 34.209 67.361 1.00 32.19 89 THR A C 1
ATOM 661 O O . THR A 1 89 ? -4.747 33.768 68.366 1.00 32.19 89 THR A O 1
ATOM 664 N N . GLY A 1 90 ? -4.643 34.405 66.198 1.00 32.41 90 GLY A N 1
ATOM 665 C CA . GLY A 1 90 ? -3.335 35.056 66.054 1.00 32.41 90 GLY A CA 1
ATOM 666 C C . GLY A 1 90 ? -2.062 34.256 66.343 1.00 32.41 90 GLY A C 1
ATOM 667 O O . GLY A 1 90 ? -1.764 33.958 67.487 1.00 32.41 90 GLY A O 1
ATOM 668 N N . SER A 1 91 ? -1.207 34.123 65.324 1.00 36.00 91 SER A N 1
ATOM 669 C CA . SER A 1 91 ? 0.163 34.658 65.393 1.00 36.00 91 SER A CA 1
ATOM 670 C C . SER A 1 91 ? 0.836 34.651 64.016 1.00 36.00 91 SER A C 1
ATOM 672 O O . SER A 1 91 ? 1.076 33.607 63.419 1.00 36.00 91 SER A O 1
ATOM 674 N N . ILE A 1 92 ? 1.097 35.863 63.537 1.00 45.03 92 ILE A N 1
ATOM 675 C CA . ILE A 1 92 ? 2.308 36.349 62.865 1.00 45.03 92 ILE A CA 1
ATOM 676 C C . ILE A 1 92 ? 3.336 35.265 62.496 1.00 45.03 92 ILE A C 1
ATOM 678 O O . ILE A 1 92 ? 3.974 34.694 63.377 1.00 45.03 92 ILE A O 1
ATOM 682 N N . GLN A 1 93 ? 3.620 35.122 61.200 1.00 34.03 93 GLN A N 1
ATOM 683 C CA . GLN A 1 93 ? 4.972 34.780 60.770 1.00 34.03 93 GLN A CA 1
ATOM 684 C C . GLN A 1 93 ? 5.320 35.546 59.490 1.00 34.03 93 GLN A C 1
ATOM 686 O O . GLN A 1 93 ? 4.859 35.243 58.391 1.00 34.03 93 GLN A O 1
ATOM 691 N N . GLU A 1 94 ? 6.114 36.599 59.679 1.00 43.06 94 GLU A N 1
ATOM 692 C CA . GLU A 1 94 ? 6.865 37.265 58.625 1.00 43.06 94 GLU A CA 1
ATOM 693 C C . GLU A 1 94 ? 7.889 36.290 58.030 1.00 43.06 94 GLU A C 1
ATOM 695 O O . GLU A 1 94 ? 8.696 35.707 58.755 1.00 43.06 94 GLU A O 1
ATOM 700 N N . SER A 1 95 ? 7.957 36.197 56.704 1.00 40.34 95 SER A N 1
ATOM 701 C CA . SER A 1 95 ? 9.228 35.924 56.034 1.00 40.34 95 SER A CA 1
ATOM 702 C C . SER A 1 95 ? 9.256 36.612 54.676 1.00 40.34 95 SER A C 1
ATOM 704 O O . SER A 1 95 ? 8.485 36.304 53.771 1.00 40.34 95 SER A O 1
ATOM 706 N N . LYS A 1 96 ? 10.161 37.583 54.581 1.00 41.38 96 LYS A N 1
ATOM 707 C CA . LYS A 1 96 ? 10.515 38.367 53.401 1.00 41.38 96 LYS A CA 1
ATOM 708 C C . LYS A 1 96 ? 10.944 37.450 52.251 1.00 41.38 96 LYS A C 1
ATOM 710 O O . LYS A 1 96 ? 11.863 36.652 52.411 1.00 41.38 96 LYS A O 1
ATOM 715 N N . THR A 1 97 ? 10.372 37.641 51.065 1.00 42.97 97 THR A N 1
ATOM 716 C CA . THR A 1 97 ? 10.947 37.131 49.811 1.00 42.97 97 THR A CA 1
ATOM 717 C C . THR A 1 97 ? 10.869 38.220 48.752 1.00 42.97 97 THR A C 1
ATOM 719 O O . THR A 1 97 ? 9.929 38.315 47.974 1.00 42.97 97 THR A O 1
ATOM 722 N N . ALA A 1 98 ? 11.880 39.077 48.740 1.00 47.94 98 ALA A N 1
ATOM 723 C CA . ALA A 1 98 ? 12.168 39.971 47.634 1.00 47.94 98 ALA A CA 1
ATOM 724 C C . ALA A 1 98 ? 13.672 39.873 47.416 1.00 47.94 98 ALA A C 1
ATOM 726 O O . ALA A 1 98 ? 14.387 40.382 48.260 1.00 47.94 98 ALA A O 1
ATOM 727 N N . TYR A 1 99 ? 14.121 39.126 46.395 1.00 44.50 99 TYR A N 1
ATOM 728 C CA . TYR A 1 99 ? 15.427 39.250 45.709 1.00 44.50 99 TYR A CA 1
ATOM 729 C C . TYR A 1 99 ? 15.652 38.116 44.676 1.00 44.50 99 TYR A C 1
ATOM 731 O O . TYR A 1 99 ? 16.715 37.519 44.635 1.00 44.50 99 TYR A O 1
ATOM 739 N N . ILE A 1 100 ? 14.682 37.798 43.804 1.00 46.53 100 ILE A N 1
ATOM 740 C CA . ILE A 1 100 ? 14.946 36.995 42.583 1.00 46.53 100 ILE A CA 1
ATOM 741 C C . ILE A 1 100 ? 14.035 37.473 41.440 1.00 46.53 100 ILE A C 1
ATOM 743 O O . ILE A 1 100 ? 13.143 36.756 41.010 1.00 46.53 100 ILE A O 1
ATOM 747 N N . VAL A 1 101 ? 14.188 38.715 40.966 1.00 48.47 101 VAL A N 1
ATOM 748 C CA . VAL A 1 101 ? 13.456 39.178 39.756 1.00 48.47 101 VAL A CA 1
ATOM 749 C C . VAL A 1 101 ? 14.342 39.935 38.751 1.00 48.47 101 VAL A C 1
ATOM 751 O O . VAL A 1 101 ? 13.931 40.157 37.622 1.00 48.47 101 VAL A O 1
ATOM 754 N N . ILE A 1 102 ? 15.600 40.261 39.066 1.00 46.72 102 ILE A N 1
ATOM 755 C CA . ILE A 1 102 ? 16.416 41.119 38.176 1.00 46.72 102 ILE A CA 1
ATOM 756 C C . ILE A 1 102 ? 17.384 40.316 37.271 1.00 46.72 102 ILE A C 1
ATOM 758 O O . ILE A 1 102 ? 17.945 40.855 36.325 1.00 46.72 102 ILE A O 1
ATOM 762 N N . GLY A 1 103 ? 17.533 39.001 37.475 1.00 44.72 103 GLY A N 1
ATOM 763 C CA . GLY A 1 103 ? 18.444 38.163 36.676 1.00 44.72 103 GLY A CA 1
ATOM 764 C C . GLY A 1 103 ? 17.873 37.579 35.373 1.00 44.72 103 GLY A C 1
ATOM 765 O O . GLY A 1 103 ? 18.647 37.180 34.507 1.00 44.72 103 GLY A O 1
ATOM 766 N N . SER A 1 104 ? 16.545 37.508 35.202 1.00 52.84 104 SER A N 1
ATOM 767 C CA . SER A 1 104 ? 15.940 36.786 34.062 1.00 52.84 104 SER A CA 1
ATOM 768 C C . SER A 1 104 ? 15.672 37.654 32.829 1.00 52.84 104 SER A C 1
ATOM 770 O O . SER A 1 104 ? 15.580 37.130 31.720 1.00 52.84 104 SER A O 1
ATOM 772 N N . THR A 1 105 ? 15.596 38.977 32.981 1.00 54.16 105 THR A N 1
ATOM 773 C CA . THR A 1 105 ? 15.284 39.884 31.866 1.00 54.16 105 THR A CA 1
ATOM 774 C C . THR A 1 105 ? 16.490 40.136 30.962 1.00 54.16 105 THR A C 1
ATOM 776 O O . THR A 1 105 ? 16.328 40.226 29.748 1.00 54.16 105 THR A O 1
ATOM 779 N N . ILE A 1 106 ? 17.710 40.157 31.509 1.00 55.81 106 ILE A N 1
ATOM 780 C CA . ILE A 1 106 ? 18.935 40.369 30.717 1.00 55.81 106 ILE A CA 1
ATOM 781 C C . ILE A 1 106 ? 19.310 39.102 29.925 1.00 55.81 106 ILE A C 1
ATOM 783 O O . ILE A 1 106 ? 19.702 39.197 28.764 1.00 55.81 106 ILE A O 1
ATOM 787 N N . GLY A 1 107 ? 19.105 37.907 30.495 1.00 54.94 107 GLY A N 1
ATOM 788 C CA . GLY A 1 107 ? 19.354 36.637 29.798 1.00 54.94 107 GLY A CA 1
ATOM 789 C C . GLY A 1 107 ? 18.393 36.380 28.629 1.00 54.94 107 GLY A C 1
ATOM 790 O O . GLY A 1 107 ? 18.815 35.901 27.575 1.00 54.94 107 GLY A O 1
ATOM 791 N N . GLY A 1 108 ? 17.118 36.761 28.773 1.00 62.69 108 GLY A N 1
ATOM 792 C CA . GLY A 1 108 ? 16.109 36.582 27.723 1.00 62.69 108 GLY A CA 1
ATOM 793 C C . GLY A 1 108 ? 16.382 37.404 26.458 1.00 62.69 108 GLY A C 1
ATOM 794 O O . GLY A 1 108 ? 16.193 36.909 25.348 1.00 62.69 108 GLY A O 1
ATOM 795 N N . VAL A 1 109 ? 16.893 38.632 26.602 1.00 67.44 109 VAL A N 1
ATOM 796 C CA . VAL A 1 109 ? 17.177 39.514 25.454 1.00 67.44 109 VAL A CA 1
ATOM 797 C C . VAL A 1 109 ? 18.391 39.029 24.653 1.00 67.44 109 VAL A C 1
ATOM 799 O O . VAL A 1 109 ? 18.372 39.076 23.421 1.00 67.44 109 VAL A O 1
ATOM 802 N N . VAL A 1 110 ? 19.418 38.493 25.323 1.00 71.94 110 VAL A N 1
ATOM 803 C CA . VAL A 1 110 ? 20.595 37.910 24.650 1.00 71.94 110 VAL A CA 1
ATOM 804 C C . VAL A 1 110 ? 20.217 36.626 23.903 1.00 71.94 110 VAL A C 1
ATOM 806 O O . VAL A 1 110 ? 20.645 36.413 22.771 1.00 71.94 110 VAL A O 1
ATOM 809 N N . PHE A 1 111 ? 19.347 35.796 24.480 1.00 72.38 111 PHE A N 1
ATOM 810 C CA . PHE A 1 111 ? 18.904 34.564 23.827 1.00 72.38 111 PHE A CA 1
ATOM 811 C C . PHE A 1 111 ? 18.045 34.840 22.581 1.00 72.38 111 PHE A C 1
ATOM 813 O O . PHE A 1 111 ? 18.255 34.232 21.531 1.00 72.38 111 PHE A O 1
ATOM 820 N N . LEU A 1 112 ? 17.134 35.817 22.653 1.00 77.19 112 LEU A N 1
ATOM 821 C CA . LEU A 1 112 ? 16.306 36.217 21.510 1.00 77.19 112 LEU A CA 1
ATOM 822 C C . LEU A 1 112 ? 17.130 36.832 20.370 1.00 77.19 112 LEU A C 1
ATOM 824 O O . LEU A 1 112 ? 16.862 36.549 19.203 1.00 77.19 112 LEU A O 1
ATOM 828 N N . SER A 1 113 ? 18.159 37.622 20.682 1.00 73.62 113 SER A N 1
ATOM 829 C CA . SER A 1 113 ? 19.029 38.217 19.658 1.00 73.62 113 SER A CA 1
ATOM 830 C C . SER A 1 113 ? 19.907 37.177 18.948 1.00 73.62 113 SER A C 1
ATOM 832 O O . SER A 1 113 ? 20.103 37.284 17.737 1.00 73.62 113 SER A O 1
ATOM 834 N N . ILE A 1 114 ? 20.340 36.117 19.642 1.00 80.12 114 ILE A N 1
ATOM 835 C CA . ILE A 1 114 ? 21.033 34.977 19.016 1.00 80.12 114 ILE A CA 1
ATOM 836 C C . ILE A 1 114 ? 20.087 34.206 18.085 1.00 80.12 114 ILE A C 1
ATOM 838 O O . ILE A 1 114 ? 20.466 33.915 16.952 1.00 80.12 114 ILE A O 1
ATOM 842 N N . ILE A 1 115 ? 18.849 33.922 18.505 1.00 82.75 115 ILE A N 1
ATOM 843 C CA . ILE A 1 115 ? 17.875 33.202 17.663 1.00 82.75 115 ILE A CA 1
ATOM 844 C C . ILE A 1 115 ? 17.556 33.995 16.392 1.00 82.75 115 ILE A C 1
ATOM 846 O O . ILE A 1 115 ? 17.603 33.436 15.296 1.00 82.75 115 ILE A O 1
ATOM 850 N N . VAL A 1 116 ? 17.286 35.298 16.512 1.00 85.12 116 VAL A N 1
ATOM 851 C CA . VAL A 1 116 ? 17.016 36.157 15.346 1.00 85.12 116 VAL A CA 1
ATOM 852 C C . VAL A 1 116 ? 18.237 36.221 14.424 1.00 85.12 116 VAL A C 1
ATOM 854 O O . VAL A 1 116 ? 18.083 36.131 13.207 1.00 85.12 116 VAL A O 1
ATOM 857 N N . GLY A 1 117 ? 19.448 36.290 14.985 1.00 87.19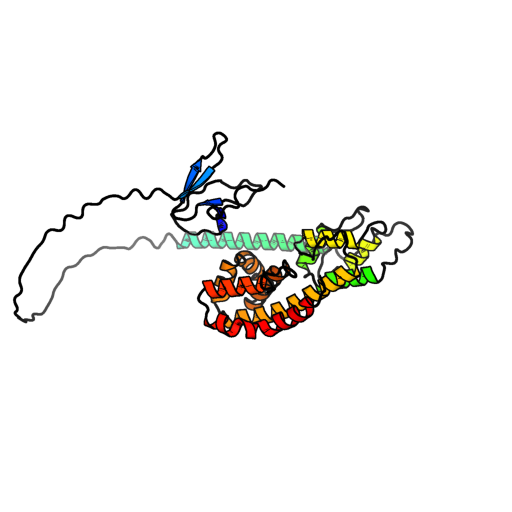 117 GLY A N 1
ATOM 858 C CA . GLY A 1 117 ? 20.694 36.235 14.222 1.00 87.19 117 GLY A CA 1
ATOM 859 C C . GLY A 1 117 ? 20.859 34.928 13.441 1.00 87.19 117 GLY A C 1
ATOM 860 O O . GLY A 1 117 ? 21.150 34.964 12.248 1.00 87.19 117 GLY A O 1
ATOM 861 N N . VAL A 1 118 ? 20.610 33.778 14.073 1.00 84.00 118 VAL A N 1
ATOM 862 C CA . VAL A 1 118 ? 20.696 32.453 13.434 1.00 84.00 118 VAL A CA 1
ATOM 863 C C . VAL A 1 118 ? 19.644 32.304 12.335 1.00 84.00 118 VAL A C 1
ATOM 865 O O . VAL A 1 118 ? 19.972 31.854 11.237 1.00 84.00 118 VAL A O 1
ATOM 868 N N . VAL A 1 119 ? 18.401 32.732 12.572 1.00 84.81 119 VAL A N 1
ATOM 869 C CA . VAL A 1 119 ? 17.332 32.690 11.560 1.00 84.81 119 VAL A CA 1
ATOM 870 C C . VAL A 1 119 ? 17.664 33.595 10.373 1.00 84.81 119 VAL A C 1
ATOM 872 O O . VAL A 1 119 ? 17.550 33.157 9.229 1.00 84.81 119 VAL A O 1
ATOM 875 N N . ALA A 1 120 ? 18.152 34.815 10.616 1.00 84.06 120 ALA A N 1
ATOM 876 C CA . ALA A 1 120 ? 18.576 35.728 9.557 1.00 84.06 120 ALA A CA 1
ATOM 877 C C . ALA A 1 120 ? 19.763 35.168 8.758 1.00 84.06 120 ALA A C 1
ATOM 879 O O . ALA A 1 120 ? 19.769 35.246 7.531 1.00 84.06 120 ALA A O 1
ATOM 880 N N . LEU A 1 121 ? 20.740 34.545 9.424 1.00 79.06 121 LEU A N 1
ATOM 881 C CA . LEU A 1 121 ? 21.895 33.933 8.764 1.00 79.06 121 LEU A CA 1
ATOM 882 C C . LEU A 1 121 ? 21.476 32.725 7.913 1.00 79.06 121 LE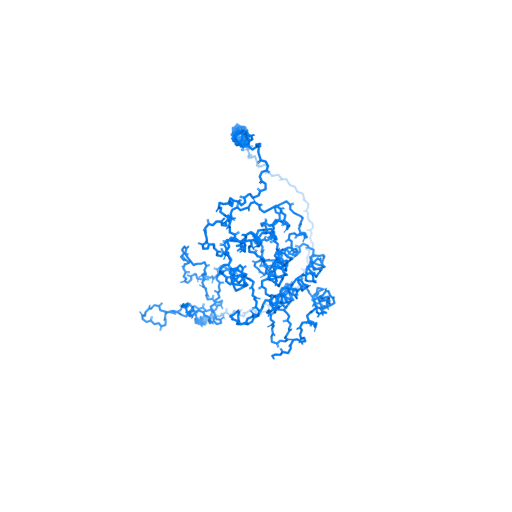U A C 1
ATOM 884 O O . LEU A 1 121 ? 21.902 32.601 6.767 1.00 79.06 121 LEU A O 1
ATOM 888 N N . THR A 1 122 ? 20.574 31.889 8.432 1.00 79.25 122 THR A N 1
ATOM 889 C CA . THR A 1 122 ? 20.020 30.731 7.712 1.00 79.25 122 THR A CA 1
ATOM 890 C C . THR A 1 122 ? 19.189 31.179 6.506 1.00 79.25 122 THR A C 1
ATOM 892 O O . THR A 1 122 ? 19.303 30.600 5.426 1.00 79.25 122 THR A O 1
ATOM 895 N N . TRP A 1 123 ? 18.406 32.254 6.645 1.00 82.56 123 TRP A N 1
ATOM 896 C CA . TRP A 1 123 ? 17.638 32.834 5.543 1.00 82.56 123 TRP A CA 1
ATOM 897 C C . TRP A 1 123 ? 18.538 33.475 4.479 1.00 82.56 123 TRP A C 1
ATOM 899 O O . TRP A 1 123 ? 18.327 33.254 3.288 1.00 82.56 123 TRP A O 1
ATOM 909 N N . CYS A 1 124 ? 19.596 34.185 4.881 1.00 76.50 124 CYS A N 1
ATOM 910 C CA . CYS A 1 124 ? 20.585 34.752 3.964 1.00 76.50 124 CYS A CA 1
ATOM 911 C C . CYS A 1 124 ? 21.364 33.672 3.201 1.00 76.50 124 CYS A C 1
ATOM 913 O O . CYS A 1 124 ? 21.577 33.823 1.999 1.00 76.50 124 CYS A O 1
ATOM 915 N N . ILE A 1 125 ? 21.759 32.575 3.859 1.00 74.94 125 ILE A N 1
ATOM 916 C CA . ILE A 1 125 ? 22.424 31.438 3.200 1.00 74.94 125 ILE A CA 1
ATOM 917 C C . ILE A 1 125 ? 21.472 30.775 2.200 1.00 74.94 125 ILE A C 1
ATOM 919 O O . ILE A 1 125 ? 21.862 30.516 1.062 1.00 74.94 125 ILE A O 1
ATOM 923 N N . ARG A 1 126 ? 20.206 30.572 2.582 1.00 74.12 126 ARG A N 1
ATOM 924 C CA . ARG A 1 126 ? 19.191 29.967 1.711 1.00 74.12 126 ARG A CA 1
ATOM 925 C C . ARG A 1 126 ? 18.895 30.838 0.485 1.00 74.12 126 ARG A C 1
ATOM 927 O O . ARG A 1 126 ? 18.978 30.348 -0.633 1.00 74.12 126 ARG A O 1
ATOM 934 N N . ASN A 1 127 ? 18.710 32.145 0.673 1.00 69.44 127 ASN A N 1
ATOM 935 C CA . ASN A 1 127 ? 18.480 33.092 -0.424 1.00 69.44 127 ASN A CA 1
ATOM 936 C C . ASN A 1 127 ? 19.707 33.239 -1.351 1.00 69.44 127 ASN A C 1
ATOM 938 O O . ASN A 1 127 ? 19.575 33.510 -2.545 1.00 69.44 127 ASN A O 1
ATOM 942 N N . ARG A 1 128 ? 20.926 33.046 -0.825 1.00 61.34 128 ARG A N 1
ATOM 943 C CA . ARG A 1 128 ? 22.154 33.054 -1.632 1.00 61.34 128 ARG A CA 1
ATOM 944 C C . ARG A 1 128 ? 22.312 31.767 -2.452 1.00 61.34 128 ARG A C 1
ATOM 946 O O . ARG A 1 128 ? 22.758 31.861 -3.592 1.00 61.34 128 ARG A O 1
ATOM 953 N N . ASN A 1 129 ? 21.880 30.616 -1.930 1.00 53.06 129 ASN A N 1
ATOM 954 C CA . ASN A 1 129 ? 21.772 29.374 -2.705 1.00 53.06 129 ASN A CA 1
ATOM 955 C C . ASN A 1 129 ? 20.686 29.466 -3.786 1.00 53.06 129 ASN A C 1
ATOM 957 O O . ASN A 1 129 ? 20.943 29.081 -4.925 1.00 53.06 129 ASN A O 1
ATOM 961 N N . ASP A 1 130 ? 19.531 30.063 -3.483 1.00 54.09 130 ASP A N 1
ATOM 962 C CA . ASP A 1 130 ? 18.458 30.255 -4.468 1.00 54.09 130 ASP A CA 1
ATOM 963 C C . ASP A 1 130 ? 18.895 31.208 -5.599 1.00 54.09 130 ASP A C 1
ATOM 965 O O . ASP A 1 130 ? 18.660 30.940 -6.777 1.00 54.09 130 ASP A O 1
ATOM 969 N N . ARG A 1 131 ? 19.631 32.289 -5.288 1.00 51.12 131 ARG A N 1
ATOM 970 C CA . ARG A 1 131 ? 20.206 33.181 -6.317 1.00 51.12 131 ARG A CA 1
ATOM 971 C C . ARG A 1 131 ? 21.377 32.571 -7.091 1.00 51.12 131 ARG A C 1
ATOM 973 O O . ARG A 1 131 ? 21.570 32.938 -8.246 1.00 51.12 131 ARG A O 1
ATOM 980 N N . SER A 1 132 ? 22.147 31.663 -6.491 1.00 46.00 132 SER A N 1
ATOM 981 C CA . SER A 1 132 ? 23.227 30.950 -7.188 1.00 46.00 132 SER A CA 1
ATOM 982 C C . SER A 1 132 ? 22.682 29.906 -8.166 1.00 46.00 132 SER A C 1
ATOM 984 O O . SER A 1 132 ? 23.261 29.725 -9.233 1.00 46.00 132 SER A O 1
ATOM 986 N N . ASN A 1 133 ? 21.554 29.267 -7.842 1.00 45.66 133 ASN A N 1
ATOM 987 C CA . ASN A 1 133 ? 20.901 28.294 -8.720 1.00 45.66 133 ASN A CA 1
ATOM 988 C C . ASN A 1 133 ? 20.065 28.950 -9.832 1.00 45.66 133 ASN A C 1
ATOM 990 O O . ASN A 1 133 ? 19.964 28.395 -10.923 1.00 45.66 133 ASN A O 1
ATOM 994 N N . ASN A 1 134 ? 19.543 30.163 -9.620 1.00 42.75 134 ASN A N 1
ATOM 995 C CA . ASN A 1 134 ? 18.738 30.859 -10.634 1.00 42.75 134 ASN A CA 1
ATOM 996 C C . ASN A 1 134 ? 19.548 31.486 -11.783 1.00 42.75 134 ASN A C 1
ATOM 998 O O . ASN A 1 134 ? 18.962 31.864 -12.792 1.00 42.75 134 ASN A O 1
ATOM 1002 N N . ASN A 1 135 ? 20.880 31.554 -11.681 1.00 39.81 135 ASN A N 1
ATOM 1003 C CA . ASN A 1 135 ? 21.738 31.974 -12.798 1.00 39.81 135 ASN A CA 1
ATOM 1004 C C . ASN A 1 135 ? 22.232 30.797 -13.663 1.00 39.81 135 ASN A C 1
ATOM 1006 O O . ASN A 1 135 ? 23.029 31.014 -14.573 1.00 39.81 135 ASN A O 1
ATOM 1010 N N . LEU A 1 136 ? 21.763 29.565 -13.408 1.00 47.06 136 LEU A N 1
ATOM 1011 C CA . LEU A 1 136 ? 22.143 28.369 -14.172 1.00 47.06 136 LEU A CA 1
ATOM 1012 C C . LEU A 1 136 ? 20.948 27.550 -14.693 1.00 47.06 136 LEU A C 1
ATOM 1014 O O . LEU A 1 136 ? 21.112 26.393 -15.066 1.00 47.06 136 LEU A O 1
ATOM 1018 N N . LEU A 1 137 ? 19.753 28.146 -14.738 1.00 45.38 137 LEU A N 1
ATOM 1019 C CA . LEU A 1 137 ? 18.531 27.519 -15.248 1.00 45.38 137 LEU A CA 1
ATOM 1020 C C . LEU A 1 137 ? 17.720 28.530 -16.065 1.00 45.38 137 LEU A C 1
ATOM 1022 O O . LEU A 1 137 ? 16.658 29.006 -15.675 1.00 45.38 137 LEU A O 1
ATOM 1026 N N . GLN A 1 138 ? 18.243 28.832 -17.249 1.00 41.16 138 GLN A N 1
ATOM 1027 C CA . GLN A 1 138 ? 17.417 29.186 -18.397 1.00 41.16 138 GLN A CA 1
ATOM 1028 C C . GLN A 1 138 ? 17.664 28.147 -19.494 1.00 41.16 138 GLN A C 1
ATOM 1030 O O . GLN A 1 138 ? 18.124 28.463 -20.581 1.00 41.16 138 GLN A O 1
ATOM 1035 N N . ASP A 1 139 ? 17.393 26.882 -19.176 1.00 39.94 139 ASP A N 1
ATOM 1036 C CA . ASP A 1 139 ? 17.004 25.912 -20.192 1.00 39.94 139 ASP A CA 1
ATOM 1037 C C . ASP A 1 139 ? 16.071 24.888 -19.543 1.00 39.94 139 ASP A C 1
ATOM 1039 O O . ASP A 1 139 ? 16.438 24.151 -18.628 1.00 39.94 139 ASP A O 1
ATOM 1043 N N . SER A 1 140 ? 14.809 24.929 -19.953 1.00 44.28 140 SER A N 1
ATOM 1044 C CA . SER A 1 140 ? 13.738 24.080 -19.433 1.00 44.28 140 SER A CA 1
ATOM 1045 C C . SER A 1 140 ? 13.848 22.703 -20.082 1.00 44.28 140 SER A C 1
ATOM 1047 O O . SER A 1 140 ? 13.089 22.325 -20.971 1.00 44.28 140 SER A O 1
ATOM 1049 N N . GLY A 1 141 ? 14.858 21.952 -19.652 1.00 37.59 141 GLY A N 1
ATOM 1050 C CA . GLY A 1 141 ? 15.090 20.590 -20.092 1.00 37.59 141 GLY A CA 1
ATOM 1051 C C . GLY A 1 141 ? 14.080 19.639 -19.464 1.00 37.59 141 GLY A C 1
ATOM 1052 O O . GLY A 1 141 ? 14.284 19.154 -18.354 1.00 37.59 141 GLY A O 1
ATOM 1053 N N . LYS A 1 142 ? 13.048 19.265 -20.230 1.00 47.38 142 LYS A N 1
ATOM 1054 C CA . LYS A 1 142 ? 12.547 17.881 -20.178 1.00 47.38 142 LYS A CA 1
ATOM 1055 C C . LYS A 1 142 ? 13.759 16.935 -20.172 1.00 47.38 142 LYS A C 1
ATOM 1057 O O . LYS A 1 142 ? 14.748 17.267 -20.829 1.00 47.38 142 LYS A O 1
ATOM 1062 N N . PRO A 1 143 ? 13.713 15.779 -19.490 1.00 39.59 143 PRO A N 1
ATOM 1063 C CA . PRO A 1 143 ? 14.819 14.824 -19.489 1.00 39.59 143 PRO A CA 1
ATOM 1064 C C . PRO A 1 143 ? 15.210 14.472 -20.933 1.00 39.59 143 PRO A C 1
ATOM 1066 O O . PRO A 1 143 ? 14.551 13.681 -21.604 1.00 39.59 143 PRO A O 1
ATOM 1069 N N . MET A 1 144 ? 16.267 15.109 -21.443 1.00 40.09 144 MET A N 1
ATOM 1070 C CA . MET A 1 144 ? 16.794 14.817 -22.765 1.00 40.09 144 MET A CA 1
ATOM 1071 C C . MET A 1 144 ? 17.625 13.550 -22.645 1.00 40.09 144 MET A C 1
ATOM 1073 O O . MET A 1 144 ? 18.734 13.564 -22.103 1.00 40.09 144 MET A O 1
ATOM 1077 N N . LEU A 1 145 ? 17.091 12.457 -23.189 1.00 47.16 145 LEU A N 1
ATOM 1078 C CA . LEU A 1 145 ? 17.904 11.327 -23.614 1.00 47.16 145 LEU A CA 1
ATOM 1079 C C . LEU A 1 145 ? 19.029 11.877 -24.499 1.00 47.16 145 LEU A C 1
ATOM 1081 O O . LEU A 1 145 ? 18.790 12.411 -25.582 1.00 47.16 145 LEU A O 1
ATOM 1085 N N . LYS A 1 146 ? 20.277 11.768 -24.033 1.00 41.78 146 LYS A N 1
ATOM 1086 C CA . LYS A 1 146 ? 21.455 11.982 -24.878 1.00 41.78 146 LYS A CA 1
ATOM 1087 C C . LYS A 1 146 ? 21.558 10.805 -25.846 1.00 41.78 146 LYS A C 1
ATOM 1089 O O . LYS A 1 146 ? 22.343 9.886 -25.632 1.00 41.78 146 LYS A O 1
ATOM 1094 N N . THR A 1 147 ? 20.771 10.826 -26.914 1.00 41.50 147 THR A N 1
ATOM 1095 C CA . THR A 1 147 ? 20.824 9.808 -27.964 1.00 41.50 147 THR A CA 1
ATOM 1096 C C . THR A 1 147 ? 22.043 10.075 -28.847 1.00 41.50 147 THR A C 1
ATOM 1098 O O . THR A 1 147 ? 21.978 10.787 -29.847 1.00 41.50 147 THR A O 1
ATOM 1101 N N . LYS A 1 148 ? 23.207 9.545 -28.458 1.00 38.66 148 LYS A N 1
ATOM 1102 C CA . LYS A 1 148 ? 24.344 9.400 -29.375 1.00 38.66 148 LYS A CA 1
ATOM 1103 C C . LYS A 1 148 ? 24.211 8.057 -30.091 1.00 38.66 148 LYS A C 1
ATOM 1105 O O . LYS A 1 148 ? 24.490 7.020 -29.504 1.00 38.66 148 LYS A O 1
ATOM 1110 N N . GLY A 1 149 ? 23.835 8.113 -31.367 1.00 43.31 149 GLY A N 1
ATOM 1111 C CA . GLY A 1 149 ? 23.804 6.968 -32.277 1.00 43.31 149 GLY A CA 1
ATOM 1112 C C . GLY A 1 149 ? 22.391 6.457 -32.534 1.00 43.31 149 GLY A C 1
ATOM 1113 O O . GLY A 1 149 ? 21.596 6.328 -31.610 1.00 43.31 149 GLY A O 1
ATOM 1114 N N . SER A 1 150 ? 22.087 6.197 -33.807 1.00 44.34 150 SER A N 1
ATOM 1115 C CA . SER A 1 150 ? 20.856 5.557 -34.279 1.00 44.34 150 SER A CA 1
ATOM 1116 C C . SER A 1 150 ? 20.777 4.134 -33.716 1.00 44.34 150 SER A C 1
ATOM 1118 O O . SER A 1 150 ? 21.210 3.167 -34.335 1.00 44.34 150 SER A O 1
ATOM 1120 N N . ILE A 1 151 ? 20.295 4.024 -32.482 1.00 52.09 151 ILE A N 1
ATOM 1121 C CA . ILE A 1 151 ? 19.807 2.774 -31.916 1.00 52.09 151 ILE A CA 1
ATOM 1122 C C . ILE A 1 151 ? 18.434 2.588 -32.555 1.00 52.09 151 ILE A C 1
ATOM 1124 O O . ILE A 1 151 ? 17.621 3.513 -32.517 1.00 52.09 151 ILE A O 1
ATOM 1128 N N . ALA A 1 152 ? 18.200 1.444 -33.201 1.00 55.97 152 ALA A N 1
ATOM 1129 C CA . ALA A 1 152 ? 16.873 1.079 -33.679 1.00 55.97 152 ALA A CA 1
ATOM 1130 C C . ALA A 1 152 ? 15.865 1.349 -32.555 1.00 55.97 152 ALA A C 1
ATOM 1132 O O . ALA A 1 152 ? 16.071 0.892 -31.429 1.00 55.97 152 ALA A O 1
ATOM 1133 N N . GLU A 1 153 ? 14.847 2.160 -32.839 1.00 72.38 153 GLU A N 1
ATOM 1134 C CA . GLU A 1 153 ? 13.875 2.595 -31.844 1.00 72.38 153 GLU A CA 1
ATOM 1135 C C . GLU A 1 153 ? 13.220 1.351 -31.239 1.00 72.38 153 GLU A C 1
ATOM 1137 O O . GLU A 1 153 ? 12.479 0.629 -31.908 1.00 72.38 153 GLU A O 1
ATOM 1142 N N . TYR A 1 154 ? 13.581 1.029 -29.995 1.00 79.19 154 TYR A N 1
ATOM 1143 C CA . TYR A 1 154 ? 13.021 -0.122 -29.307 1.00 79.19 154 TYR A CA 1
ATOM 1144 C C . TYR A 1 154 ? 11.536 0.143 -29.069 1.00 79.19 154 TYR A C 1
ATOM 1146 O O . TYR A 1 154 ? 11.161 0.985 -28.248 1.00 79.19 154 TYR A O 1
ATOM 1154 N N . VAL A 1 155 ? 10.693 -0.573 -29.811 1.00 88.31 155 VAL A N 1
ATOM 1155 C CA . VAL A 1 155 ? 9.243 -0.505 -29.660 1.00 88.31 155 VAL A CA 1
ATOM 1156 C C . VAL A 1 155 ? 8.861 -1.312 -28.426 1.00 88.31 155 VAL A C 1
ATOM 1158 O O . VAL A 1 155 ? 8.952 -2.539 -28.415 1.00 88.31 155 VAL A O 1
ATOM 1161 N N . ILE A 1 156 ? 8.438 -0.614 -27.375 1.00 90.38 156 ILE A N 1
ATOM 1162 C CA . ILE A 1 156 ? 7.996 -1.237 -26.126 1.00 90.38 156 ILE A CA 1
ATOM 1163 C C . ILE A 1 156 ? 6.715 -2.041 -26.409 1.00 90.38 156 ILE A C 1
ATOM 1165 O O . ILE A 1 156 ? 5.730 -1.444 -26.856 1.00 90.38 156 ILE A O 1
ATOM 1169 N N . PRO A 1 157 ? 6.678 -3.358 -26.128 1.00 92.19 157 PRO A N 1
ATOM 1170 C CA . PRO A 1 157 ? 5.479 -4.171 -26.328 1.00 92.19 157 PRO A CA 1
ATOM 1171 C C . PRO A 1 157 ? 4.263 -3.619 -25.571 1.00 92.19 157 PRO A C 1
ATOM 1173 O O . PRO A 1 157 ? 4.402 -3.150 -24.440 1.00 92.19 157 PRO A O 1
ATOM 1176 N N . ASN A 1 158 ? 3.066 -3.719 -26.159 1.00 91.94 158 ASN A N 1
ATOM 1177 C CA . ASN A 1 158 ? 1.829 -3.203 -25.552 1.00 91.94 158 ASN A CA 1
ATOM 1178 C C . ASN A 1 158 ? 1.569 -3.783 -24.155 1.00 91.94 158 ASN A C 1
ATOM 1180 O O . ASN A 1 158 ? 1.203 -3.042 -23.248 1.00 91.94 158 ASN A O 1
ATOM 1184 N N . ASP A 1 159 ? 1.826 -5.075 -23.950 1.00 90.44 159 ASP A N 1
ATOM 1185 C CA . ASP A 1 159 ? 1.618 -5.724 -22.649 1.00 90.44 159 ASP A CA 1
ATOM 1186 C C . ASP A 1 159 ? 2.542 -5.138 -21.571 1.00 90.44 159 ASP A C 1
ATOM 1188 O O . ASP A 1 159 ? 2.137 -4.936 -20.427 1.00 90.44 159 ASP A O 1
ATOM 1192 N N . LEU A 1 160 ? 3.774 -4.776 -21.946 1.00 91.88 160 LEU A N 1
ATOM 1193 C CA . LEU A 1 160 ? 4.720 -4.122 -21.045 1.00 91.88 160 LEU A CA 1
ATOM 1194 C C . LEU A 1 160 ? 4.300 -2.676 -20.737 1.00 91.88 160 LEU A C 1
ATOM 1196 O O . LEU A 1 160 ? 4.419 -2.240 -19.595 1.00 91.88 160 LEU A O 1
ATOM 1200 N N . GLN A 1 161 ? 3.760 -1.948 -21.718 1.00 92.31 161 GLN A N 1
ATOM 1201 C CA . GLN A 1 161 ? 3.188 -0.616 -21.481 1.00 92.31 161 GLN A CA 1
ATOM 1202 C C . GLN A 1 161 ? 1.971 -0.678 -20.548 1.00 92.31 161 GLN A C 1
ATOM 1204 O O . GLN A 1 161 ? 1.841 0.152 -19.649 1.00 92.31 161 GLN A O 1
ATOM 1209 N N . ASN A 1 162 ? 1.111 -1.687 -20.714 1.00 91.75 162 ASN A N 1
ATOM 1210 C CA . ASN A 1 162 ? -0.021 -1.925 -19.820 1.00 91.75 162 ASN A CA 1
ATOM 1211 C C . ASN A 1 162 ? 0.458 -2.191 -18.389 1.00 91.75 162 ASN A C 1
ATOM 1213 O O . ASN A 1 162 ? -0.068 -1.598 -17.445 1.00 91.75 162 ASN A O 1
ATOM 1217 N N . LEU A 1 163 ? 1.499 -3.012 -18.228 1.00 91.75 163 LEU A N 1
ATOM 1218 C CA . LEU A 1 163 ? 2.121 -3.261 -16.932 1.00 91.75 163 LEU A CA 1
ATOM 1219 C C . LEU A 1 163 ? 2.692 -1.976 -16.313 1.00 91.75 163 LEU A C 1
ATOM 1221 O O . LEU A 1 163 ? 2.455 -1.721 -15.135 1.00 91.75 163 LEU A O 1
ATOM 1225 N N . PHE A 1 164 ? 3.391 -1.141 -17.088 1.00 93.88 164 PHE A N 1
ATOM 1226 C CA . PHE A 1 164 ? 3.905 0.150 -16.612 1.00 93.88 164 PHE A CA 1
ATOM 1227 C C . PHE A 1 164 ? 2.782 1.052 -16.114 1.00 93.88 164 PHE A C 1
ATOM 1229 O O . PHE A 1 164 ? 2.842 1.534 -14.984 1.00 93.88 164 PHE A O 1
ATOM 1236 N N . SER A 1 165 ? 1.718 1.195 -16.904 1.00 90.62 165 SER A N 1
ATOM 1237 C CA . SER A 1 165 ? 0.541 1.967 -16.509 1.00 90.62 165 SER A CA 1
ATOM 1238 C C . SER A 1 165 ? -0.064 1.445 -15.203 1.00 90.62 165 SER A C 1
ATOM 1240 O O . SER A 1 165 ? -0.400 2.233 -14.320 1.00 90.62 165 SER A O 1
ATOM 1242 N N . LYS A 1 166 ? -0.144 0.118 -15.022 1.00 90.62 166 LYS A N 1
ATOM 1243 C CA . LYS A 1 166 ? -0.645 -0.475 -13.775 1.00 90.62 166 LYS A CA 1
ATOM 1244 C C . LYS A 1 166 ? 0.274 -0.269 -12.588 1.00 90.62 166 LYS A C 1
ATOM 1246 O O . LYS A 1 166 ? -0.232 0.047 -11.517 1.00 90.62 166 LYS A O 1
ATOM 1251 N N . VAL A 1 167 ? 1.586 -0.380 -12.761 1.00 90.94 167 VAL A N 1
ATOM 1252 C CA . VAL A 1 167 ? 2.543 -0.053 -11.697 1.00 90.94 167 VAL A CA 1
ATOM 1253 C C . VAL A 1 167 ? 2.398 1.404 -11.277 1.00 90.94 167 VAL A C 1
ATOM 1255 O O . VAL A 1 167 ? 2.326 1.679 -10.088 1.00 90.94 167 VAL A O 1
ATOM 1258 N N . VAL A 1 168 ? 2.274 2.327 -12.228 1.00 90.00 168 VAL A N 1
ATOM 1259 C CA . VAL A 1 168 ? 2.105 3.758 -11.944 1.00 90.00 168 VAL A CA 1
ATOM 1260 C C . VAL A 1 168 ? 0.766 4.063 -11.259 1.00 90.00 168 VAL A C 1
ATOM 1262 O O . VAL A 1 168 ? 0.716 4.903 -10.372 1.00 90.00 168 VAL A O 1
ATOM 1265 N N . GLN A 1 169 ? -0.319 3.369 -11.618 1.00 86.06 169 GLN A N 1
ATOM 1266 C CA . GLN A 1 169 ? -1.622 3.513 -10.944 1.00 86.06 169 GLN A CA 1
ATOM 1267 C C . GLN A 1 169 ? -1.617 2.955 -9.516 1.00 86.06 169 GLN A C 1
ATOM 1269 O O . GLN A 1 169 ? -2.325 3.451 -8.640 1.00 86.06 169 GLN A O 1
ATOM 1274 N N . VAL A 1 170 ? -0.872 1.873 -9.302 1.00 85.25 170 VAL A N 1
ATOM 1275 C CA . VAL A 1 170 ? -0.754 1.192 -8.012 1.00 85.25 170 VAL A CA 1
ATOM 1276 C C . VAL A 1 170 ? 0.146 1.979 -7.073 1.00 85.25 170 VAL A C 1
ATOM 1278 O O . VAL A 1 170 ? -0.230 2.219 -5.929 1.00 85.25 170 VAL A O 1
ATOM 1281 N N . LEU A 1 171 ? 1.328 2.369 -7.537 1.00 85.62 171 LEU A N 1
ATOM 1282 C CA . LEU A 1 171 ? 2.325 3.024 -6.708 1.00 85.62 171 LEU A CA 1
ATOM 1283 C C . LEU A 1 171 ? 2.034 4.520 -6.581 1.00 85.62 171 LEU A C 1
ATOM 1285 O O . LEU A 1 171 ? 1.846 5.223 -7.568 1.00 85.62 171 LEU A O 1
ATOM 1289 N N . GLY A 1 172 ? 2.097 5.039 -5.356 1.00 79.62 172 GLY A N 1
ATOM 1290 C CA . GLY A 1 172 ? 2.229 6.476 -5.144 1.00 79.62 172 GLY A CA 1
ATOM 1291 C C . GLY A 1 172 ? 3.594 6.991 -5.618 1.00 79.62 172 GLY A C 1
ATOM 1292 O O . GLY A 1 172 ? 4.546 6.229 -5.798 1.00 79.62 172 GLY A O 1
ATOM 1293 N N . LEU A 1 173 ? 3.723 8.314 -5.773 1.00 84.06 173 LEU A N 1
ATOM 1294 C CA . LEU A 1 173 ? 4.967 8.957 -6.229 1.00 84.06 173 LEU A CA 1
ATOM 1295 C C . LEU A 1 173 ? 6.188 8.589 -5.375 1.00 84.06 173 LEU A C 1
ATOM 1297 O O . LEU A 1 173 ? 7.290 8.433 -5.895 1.00 84.06 173 LEU A O 1
ATOM 1301 N N . ASN A 1 174 ? 6.008 8.460 -4.061 1.00 81.62 174 ASN A N 1
ATOM 1302 C CA . ASN A 1 174 ? 7.106 8.151 -3.147 1.00 81.62 174 ASN A CA 1
ATOM 1303 C C . ASN A 1 174 ? 7.562 6.698 -3.292 1.00 81.62 174 ASN A C 1
ATOM 1305 O O . ASN A 1 174 ? 8.757 6.428 -3.338 1.00 81.62 174 ASN A O 1
ATOM 1309 N N . GLU A 1 175 ? 6.619 5.771 -3.402 1.00 84.56 175 GLU A N 1
ATOM 1310 C CA . GLU A 1 175 ? 6.892 4.355 -3.630 1.00 84.56 175 GLU A CA 1
ATOM 1311 C C . GLU A 1 175 ? 7.547 4.148 -4.998 1.00 84.56 175 GLU A C 1
ATOM 1313 O O . GLU A 1 175 ? 8.490 3.371 -5.126 1.00 84.56 175 GLU A O 1
ATOM 1318 N N . PHE A 1 176 ? 7.108 4.903 -6.004 1.00 90.44 176 PHE A N 1
ATOM 1319 C CA . PHE A 1 176 ? 7.701 4.881 -7.332 1.00 90.44 176 PHE A CA 1
ATOM 1320 C C . PHE A 1 176 ? 9.138 5.440 -7.344 1.00 90.44 176 PHE A C 1
ATOM 1322 O O . PHE A 1 176 ? 10.012 4.866 -7.992 1.00 90.44 176 PHE A O 1
ATOM 1329 N N . LYS A 1 177 ? 9.435 6.492 -6.563 1.00 88.94 177 LYS A N 1
ATOM 1330 C CA . LYS A 1 177 ? 10.822 6.954 -6.336 1.00 88.94 177 LYS A CA 1
ATOM 1331 C C . LYS A 1 177 ? 11.697 5.831 -5.783 1.00 88.94 177 LYS A C 1
ATOM 1333 O O . LYS A 1 177 ? 12.817 5.644 -6.246 1.00 88.94 177 LYS A O 1
ATOM 1338 N N . THR A 1 178 ? 11.184 5.066 -4.820 1.00 88.69 178 THR A N 1
ATOM 1339 C CA . THR A 1 178 ? 11.902 3.906 -4.282 1.00 88.69 178 THR A CA 1
ATOM 1340 C C . THR A 1 178 ? 12.052 2.798 -5.329 1.00 88.69 178 THR A C 1
ATOM 1342 O O . THR A 1 178 ? 13.130 2.225 -5.440 1.00 88.69 178 THR A O 1
ATOM 1345 N N . LEU A 1 179 ? 11.020 2.532 -6.138 1.00 92.50 179 LEU A N 1
ATOM 1346 C CA . LEU A 1 179 ? 11.061 1.526 -7.204 1.00 92.50 179 LEU A CA 1
ATOM 1347 C C . LEU A 1 179 ? 12.212 1.782 -8.185 1.00 92.50 179 LEU A C 1
ATOM 1349 O O . LEU A 1 179 ? 12.950 0.853 -8.504 1.00 92.50 179 LEU A O 1
ATOM 1353 N N . ILE A 1 180 ? 12.381 3.029 -8.639 1.00 92.56 180 ILE A N 1
ATOM 1354 C CA . ILE A 1 180 ? 13.417 3.412 -9.614 1.00 92.56 180 ILE A CA 1
ATOM 1355 C C . ILE A 1 180 ? 14.817 3.029 -9.138 1.00 92.56 180 ILE A C 1
ATOM 1357 O O . ILE A 1 180 ? 15.626 2.575 -9.943 1.00 92.56 180 ILE A O 1
ATOM 1361 N N . ILE A 1 181 ? 15.101 3.187 -7.842 1.00 89.94 181 ILE A N 1
ATOM 1362 C CA . ILE A 1 181 ? 16.411 2.868 -7.251 1.00 89.94 181 ILE A CA 1
ATOM 1363 C C . ILE A 1 181 ? 16.751 1.383 -7.441 1.00 89.94 181 ILE A C 1
ATOM 1365 O O . ILE A 1 181 ? 17.919 1.023 -7.576 1.00 89.94 181 ILE A O 1
ATOM 1369 N N . PHE A 1 182 ? 15.730 0.527 -7.480 1.00 91.31 182 PHE A N 1
ATOM 1370 C CA . PHE A 1 182 ? 15.865 -0.916 -7.634 1.00 91.31 182 PHE A CA 1
ATOM 1371 C C . PHE A 1 182 ? 15.745 -1.399 -9.083 1.00 91.31 182 PHE A C 1
ATOM 1373 O O . PHE A 1 182 ? 15.885 -2.601 -9.330 1.00 91.31 182 PHE A O 1
ATOM 1380 N N . LEU A 1 183 ? 15.481 -0.512 -10.049 1.00 92.94 183 LEU A N 1
ATOM 1381 C CA . LEU A 1 183 ? 15.479 -0.889 -11.460 1.00 92.94 183 LEU A CA 1
ATOM 1382 C C . LEU A 1 183 ? 16.925 -1.089 -11.942 1.00 92.94 183 LEU A C 1
ATOM 1384 O O . LEU A 1 183 ? 17.777 -0.228 -11.723 1.00 92.94 183 LEU A O 1
ATOM 1388 N N . PRO A 1 184 ? 17.236 -2.207 -12.617 1.00 91.56 184 PRO A N 1
ATOM 1389 C CA . PRO A 1 184 ? 18.574 -2.434 -13.141 1.00 91.56 184 PRO A CA 1
ATOM 1390 C C . PRO A 1 184 ? 18.865 -1.489 -14.308 1.00 91.56 184 PRO A C 1
ATOM 1392 O O . PRO A 1 184 ? 18.050 -1.354 -15.221 1.00 91.56 184 PRO A O 1
ATOM 1395 N N . ASP A 1 185 ? 20.063 -0.912 -14.320 1.00 90.75 185 ASP A N 1
ATOM 1396 C CA . ASP A 1 185 ? 20.551 -0.069 -15.413 1.00 90.75 185 ASP A CA 1
ATOM 1397 C C . ASP A 1 185 ? 21.896 -0.576 -15.962 1.00 90.75 185 ASP A C 1
ATOM 1399 O O . ASP A 1 185 ? 22.949 0.025 -15.722 1.00 90.75 185 ASP A O 1
ATOM 1403 N N . PRO A 1 186 ? 21.916 -1.728 -16.661 1.00 86.94 186 PRO A N 1
ATOM 1404 C CA . PRO A 1 186 ? 23.147 -2.254 -17.242 1.00 86.94 186 PRO A CA 1
ATOM 1405 C C . PRO A 1 186 ? 23.760 -1.318 -18.292 1.00 86.94 186 PRO A C 1
ATOM 1407 O O . PRO A 1 186 ? 24.981 -1.341 -18.461 1.00 86.94 186 PRO A O 1
ATOM 1410 N N . SER A 1 187 ? 22.962 -0.486 -18.974 1.00 84.94 187 SER A N 1
ATOM 1411 C CA . SER A 1 187 ? 23.483 0.499 -19.927 1.00 84.94 187 SER A CA 1
ATOM 1412 C C . SER A 1 187 ? 24.180 1.683 -19.246 1.00 84.94 187 SER A C 1
ATOM 1414 O O . SER A 1 187 ? 24.992 2.351 -19.889 1.00 84.94 187 SER A O 1
ATOM 1416 N N . LYS A 1 188 ? 23.907 1.932 -17.955 1.00 85.62 188 LYS A N 1
ATOM 1417 C CA . LYS A 1 188 ? 24.353 3.117 -17.195 1.00 85.62 188 LYS A CA 1
ATOM 1418 C C . LYS A 1 188 ? 23.875 4.441 -17.801 1.00 85.62 188 LYS A C 1
ATOM 1420 O O . LYS A 1 188 ? 24.488 5.487 -17.573 1.00 85.62 188 LYS A O 1
ATOM 1425 N N . THR A 1 189 ? 22.841 4.396 -18.638 1.00 81.12 189 THR A N 1
ATOM 1426 C CA . THR A 1 189 ? 22.291 5.577 -19.318 1.00 81.12 189 THR A CA 1
ATOM 1427 C C . THR A 1 189 ? 20.982 6.044 -18.701 1.00 81.12 189 THR A C 1
ATOM 1429 O O . THR A 1 189 ? 20.501 7.119 -19.060 1.00 81.12 189 THR A O 1
ATOM 1432 N N . PHE A 1 190 ? 20.397 5.264 -17.793 1.00 82.19 190 PHE A N 1
ATOM 1433 C CA . PHE A 1 190 ? 19.154 5.605 -17.129 1.00 82.19 190 PHE A CA 1
ATOM 1434 C C . PHE A 1 190 ? 19.443 6.446 -15.882 1.00 82.19 190 PHE A C 1
ATOM 1436 O O . PHE A 1 190 ? 20.066 6.006 -14.918 1.00 82.19 190 PHE A O 1
ATOM 1443 N N . ASN A 1 191 ? 18.997 7.701 -15.901 1.00 77.69 191 ASN A N 1
ATOM 1444 C CA . ASN A 1 191 ? 19.164 8.589 -14.759 1.00 77.69 191 ASN A CA 1
ATOM 1445 C C . ASN A 1 191 ? 18.138 8.247 -13.669 1.00 77.69 191 ASN A C 1
ATOM 1447 O O . ASN A 1 191 ? 16.961 8.571 -13.798 1.00 77.69 191 ASN A O 1
ATOM 1451 N N . THR A 1 192 ? 18.592 7.642 -12.575 1.00 75.75 192 THR A N 1
ATOM 1452 C CA . THR A 1 192 ? 17.745 7.333 -11.414 1.00 75.75 192 THR A CA 1
ATOM 1453 C C . THR A 1 192 ? 17.436 8.558 -10.544 1.00 75.75 192 THR A C 1
ATOM 1455 O O . THR A 1 192 ? 16.507 8.511 -9.744 1.00 75.75 192 THR A O 1
ATOM 1458 N N . ASN A 1 193 ? 18.145 9.680 -10.733 1.00 76.31 193 ASN A N 1
ATOM 1459 C CA . ASN A 1 193 ? 17.955 10.934 -9.992 1.00 76.31 193 ASN A CA 1
ATOM 1460 C C . ASN A 1 193 ? 16.957 11.892 -10.672 1.00 76.31 193 ASN A C 1
ATOM 1462 O O . ASN A 1 193 ? 17.109 13.111 -10.592 1.00 76.31 193 ASN A O 1
ATOM 1466 N N . CYS A 1 194 ? 15.962 11.372 -11.390 1.00 72.62 194 CYS A N 1
ATOM 1467 C CA . CYS A 1 194 ? 14.933 12.211 -11.999 1.00 72.62 194 CYS A CA 1
ATOM 1468 C C . CYS A 1 194 ? 14.027 12.840 -10.930 1.00 72.62 194 CYS A C 1
ATOM 1470 O O . CYS A 1 194 ? 13.498 12.151 -10.054 1.00 72.62 194 CYS A O 1
ATOM 1472 N N . GLU A 1 195 ? 13.811 14.154 -11.025 1.00 79.69 195 GLU A N 1
ATOM 1473 C CA . GLU A 1 195 ? 12.797 14.837 -10.225 1.00 79.69 195 GLU A CA 1
ATOM 1474 C C . GLU A 1 195 ? 11.406 14.379 -10.668 1.00 79.69 195 GLU A C 1
ATOM 1476 O O . GLU A 1 195 ? 10.922 14.719 -11.743 1.00 79.69 195 GLU A O 1
ATOM 1481 N N . LEU A 1 196 ? 10.783 13.561 -9.827 1.00 83.50 196 LEU A N 1
ATOM 1482 C CA . LEU A 1 196 ? 9.416 13.089 -9.996 1.00 83.50 196 LEU A CA 1
ATOM 1483 C C . LEU A 1 196 ? 8.452 14.055 -9.319 1.00 83.50 196 LEU A C 1
ATOM 1485 O O . LEU A 1 196 ? 8.368 14.078 -8.080 1.00 83.50 196 LEU A O 1
ATOM 1489 N N . ASN A 1 197 ? 7.740 14.818 -10.145 1.00 84.25 197 ASN A N 1
ATOM 1490 C CA . ASN A 1 197 ? 6.796 15.844 -9.713 1.00 84.25 197 ASN A CA 1
ATOM 1491 C C . ASN A 1 197 ? 5.339 15.444 -9.984 1.00 84.25 197 ASN A C 1
ATOM 1493 O O . ASN A 1 197 ? 4.436 15.967 -9.334 1.00 84.25 197 ASN A O 1
ATOM 1497 N N . SER A 1 198 ? 5.107 14.504 -10.903 1.00 86.69 198 SER A N 1
ATOM 1498 C CA . SER A 1 198 ? 3.777 14.062 -11.324 1.00 86.69 198 SER A CA 1
ATOM 1499 C C . SER A 1 198 ? 3.722 12.559 -11.623 1.00 86.69 198 SER A C 1
ATOM 1501 O O . SER A 1 198 ? 4.751 11.895 -11.751 1.00 86.69 198 SER A O 1
ATOM 1503 N N . ILE A 1 199 ? 2.507 12.009 -11.703 1.00 82.56 199 ILE A N 1
ATOM 1504 C CA . ILE A 1 199 ? 2.275 10.590 -12.032 1.00 82.56 199 ILE A CA 1
ATOM 1505 C C . ILE A 1 199 ? 2.618 10.337 -13.508 1.00 82.56 199 ILE A C 1
ATOM 1507 O O . ILE A 1 199 ? 3.115 9.273 -13.872 1.00 82.56 199 ILE A O 1
ATOM 1511 N N . GLU A 1 200 ? 2.411 11.340 -14.356 1.00 86.06 200 GLU A N 1
ATOM 1512 C CA . GLU A 1 200 ? 2.770 11.340 -15.769 1.00 86.06 200 GLU A CA 1
ATOM 1513 C C . GLU A 1 200 ? 4.285 11.166 -15.967 1.00 86.06 200 GLU A C 1
ATOM 1515 O O . GLU A 1 200 ? 4.711 10.450 -16.878 1.00 86.06 200 GLU A O 1
ATOM 1520 N N . ASP A 1 201 ? 5.100 11.738 -15.071 1.00 87.69 201 ASP A N 1
ATOM 1521 C CA . ASP A 1 201 ? 6.553 11.540 -15.085 1.00 87.69 201 ASP A CA 1
ATOM 1522 C C . ASP A 1 201 ? 6.922 10.070 -14.826 1.00 87.69 201 ASP A C 1
ATOM 1524 O O . ASP A 1 201 ? 7.895 9.566 -15.386 1.00 87.69 201 ASP A O 1
ATOM 1528 N N . CYS A 1 202 ? 6.142 9.348 -14.016 1.00 90.38 202 CYS A N 1
ATOM 1529 C CA . CYS A 1 202 ? 6.419 7.951 -13.689 1.00 90.38 202 CYS A CA 1
ATOM 1530 C C . CYS A 1 202 ? 6.305 7.033 -14.916 1.00 90.38 202 CYS A C 1
ATOM 1532 O O . CYS A 1 202 ? 7.195 6.217 -15.168 1.00 90.38 202 CYS A O 1
ATOM 1534 N N . ASP A 1 203 ? 5.244 7.189 -15.712 1.00 89.00 203 ASP A N 1
ATOM 1535 C CA . ASP A 1 203 ? 5.057 6.415 -16.947 1.00 89.00 203 ASP A CA 1
ATOM 1536 C C . ASP A 1 203 ? 6.163 6.720 -17.967 1.00 89.00 203 ASP A C 1
ATOM 1538 O O . ASP A 1 203 ? 6.754 5.808 -18.554 1.00 89.00 203 ASP A O 1
ATOM 1542 N N . PHE A 1 204 ? 6.514 8.002 -18.113 1.00 89.50 204 PHE A N 1
ATOM 1543 C CA . PHE A 1 204 ? 7.625 8.422 -18.962 1.00 89.50 204 PHE A CA 1
ATOM 1544 C C . PHE A 1 204 ? 8.950 7.772 -18.535 1.00 89.50 204 PHE A C 1
ATOM 1546 O O . PHE A 1 204 ? 9.697 7.275 -19.380 1.00 89.50 204 PHE A O 1
ATOM 1553 N N . ILE A 1 205 ? 9.234 7.723 -17.231 1.00 91.62 205 ILE A N 1
ATOM 1554 C CA . ILE A 1 205 ? 10.470 7.141 -16.699 1.00 91.62 205 ILE A CA 1
ATOM 1555 C C . ILE A 1 205 ? 10.552 5.634 -16.962 1.00 91.62 205 ILE A C 1
ATOM 1557 O O . ILE A 1 205 ? 11.609 5.166 -17.386 1.00 91.62 205 ILE A O 1
ATOM 1561 N N . LEU A 1 206 ? 9.471 4.867 -16.772 1.00 93.38 206 LEU A N 1
ATOM 1562 C CA . LEU A 1 206 ? 9.493 3.428 -17.087 1.00 93.38 206 LEU A CA 1
ATOM 1563 C C . LEU A 1 206 ? 9.722 3.179 -18.581 1.00 93.38 206 LEU A C 1
ATOM 1565 O O . LEU A 1 206 ? 10.476 2.276 -18.953 1.00 93.38 206 LEU A O 1
ATOM 1569 N N . LYS A 1 207 ? 9.128 4.008 -19.445 1.00 92.00 207 LYS A N 1
ATOM 1570 C CA . LYS A 1 207 ? 9.354 3.941 -20.895 1.00 92.00 207 LYS A CA 1
ATOM 1571 C C . LYS A 1 207 ? 10.805 4.267 -21.255 1.00 92.00 207 LYS A C 1
ATOM 1573 O O . LYS A 1 207 ? 11.425 3.513 -22.005 1.00 92.00 207 LYS A O 1
ATOM 1578 N N . ALA A 1 208 ? 11.376 5.318 -20.668 1.00 90.69 208 ALA A N 1
ATOM 1579 C CA . ALA A 1 208 ? 12.773 5.699 -20.871 1.00 90.69 208 ALA A CA 1
ATOM 1580 C C . ALA A 1 208 ? 13.755 4.627 -20.359 1.00 90.69 208 ALA A C 1
ATOM 1582 O O . ALA A 1 208 ? 14.758 4.334 -21.019 1.00 90.69 208 ALA A O 1
ATOM 1583 N N . TRP A 1 209 ? 13.455 4.003 -19.215 1.00 93.56 209 TRP A N 1
ATOM 1584 C CA . TRP A 1 209 ? 14.204 2.861 -18.686 1.00 93.56 209 TRP A CA 1
ATOM 1585 C C . TRP A 1 209 ? 14.199 1.685 -19.665 1.00 93.56 209 TRP A C 1
ATOM 1587 O O . TRP A 1 209 ? 15.261 1.138 -19.976 1.00 93.56 209 TRP A O 1
ATOM 1597 N N . ALA A 1 210 ? 13.023 1.330 -20.192 1.00 93.50 210 ALA A N 1
ATOM 1598 C CA . ALA A 1 210 ? 12.875 0.217 -21.121 1.00 93.50 210 ALA A CA 1
ATOM 1599 C C . ALA A 1 210 ? 13.627 0.452 -22.438 1.00 93.50 210 ALA A C 1
ATOM 1601 O O . ALA A 1 210 ? 14.334 -0.438 -22.908 1.00 93.50 210 ALA A O 1
ATOM 1602 N N . GLN A 1 211 ? 13.532 1.666 -22.988 1.00 91.19 211 GLN A N 1
ATOM 1603 C CA . GLN A 1 211 ? 14.252 2.080 -24.196 1.00 91.19 211 GLN A CA 1
ATOM 1604 C C . GLN A 1 211 ? 15.771 2.087 -24.010 1.00 91.19 211 GLN A C 1
ATOM 1606 O O . GLN A 1 211 ? 16.504 1.717 -24.924 1.00 91.19 211 GLN A O 1
ATOM 1611 N N . SER A 1 212 ? 16.246 2.478 -22.826 1.00 89.88 212 SER A N 1
ATOM 1612 C CA . SER A 1 212 ? 17.676 2.476 -22.495 1.00 89.88 212 SER A CA 1
ATOM 1613 C C . SER A 1 212 ? 18.244 1.062 -22.339 1.00 89.88 212 SER A C 1
ATOM 1615 O O . SER A 1 212 ? 19.447 0.861 -22.484 1.00 89.88 212 SER A O 1
ATOM 1617 N N . ASN A 1 213 ? 17.384 0.076 -22.066 1.00 90.75 213 ASN A N 1
ATOM 1618 C CA . ASN A 1 213 ? 17.775 -1.287 -21.722 1.00 90.75 213 ASN A CA 1
ATOM 1619 C C . ASN A 1 213 ? 16.985 -2.338 -22.533 1.00 90.75 213 ASN A C 1
ATOM 1621 O O . ASN A 1 213 ? 16.301 -3.167 -21.940 1.00 90.75 213 ASN A O 1
ATOM 1625 N N . PRO A 1 214 ? 17.063 -2.374 -23.877 1.00 89.81 214 PRO A N 1
ATOM 1626 C CA . PRO A 1 214 ? 16.199 -3.231 -24.703 1.00 89.81 214 PRO A CA 1
ATOM 1627 C C . PRO A 1 214 ? 16.451 -4.744 -24.543 1.00 89.81 214 PRO A C 1
ATOM 1629 O O . PRO A 1 214 ? 15.608 -5.551 -24.919 1.00 89.81 214 PRO A O 1
ATOM 1632 N N . GLY A 1 215 ? 17.605 -5.149 -23.998 1.00 87.00 215 GLY A N 1
ATOM 1633 C CA . GLY A 1 215 ? 18.016 -6.556 -23.888 1.00 87.00 215 GLY A CA 1
ATOM 1634 C C . GLY A 1 215 ? 17.660 -7.261 -22.575 1.00 87.00 215 GLY A C 1
ATOM 1635 O O . GLY A 1 215 ? 18.042 -8.417 -22.398 1.00 87.00 215 GLY A O 1
ATOM 1636 N N . ILE A 1 216 ? 16.988 -6.589 -21.634 1.00 91.19 216 ILE A N 1
ATOM 1637 C CA . ILE A 1 216 ? 16.649 -7.180 -20.329 1.00 91.19 216 ILE A CA 1
ATOM 1638 C C . ILE A 1 216 ? 15.220 -7.728 -20.309 1.00 91.19 216 ILE A C 1
ATOM 1640 O O . ILE A 1 216 ? 14.359 -7.316 -21.078 1.00 91.19 216 ILE A O 1
ATOM 1644 N N . LYS A 1 217 ? 14.938 -8.636 -19.370 1.00 91.00 217 LYS A N 1
ATOM 1645 C CA . LYS A 1 217 ? 13.571 -9.106 -19.101 1.00 91.00 217 LYS A CA 1
ATOM 1646 C C . LYS A 1 217 ? 12.840 -8.085 -18.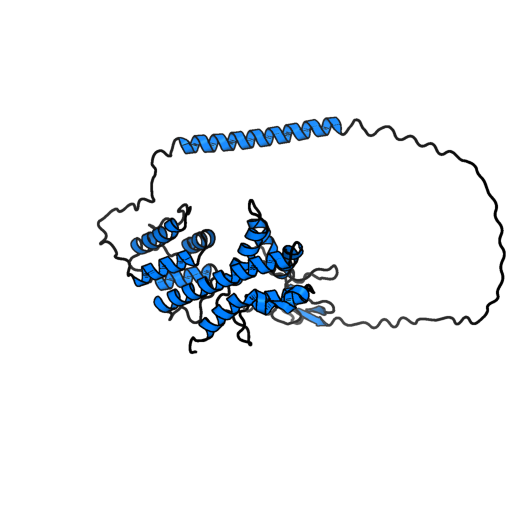221 1.00 91.00 217 LYS A C 1
ATOM 1648 O O . LYS A 1 217 ? 12.791 -8.262 -17.004 1.00 91.00 217 LYS A O 1
ATOM 1653 N N . HIS A 1 218 ? 12.316 -7.004 -18.811 1.00 91.75 218 HIS A N 1
ATOM 1654 C CA . HIS A 1 218 ? 11.747 -5.866 -18.062 1.00 91.75 218 HIS A CA 1
ATOM 1655 C C . HIS A 1 218 ? 10.691 -6.274 -17.038 1.00 91.75 218 HIS A C 1
ATOM 1657 O O . HIS A 1 218 ? 10.745 -5.809 -15.906 1.00 91.75 218 HIS A O 1
ATOM 1663 N N . SER A 1 219 ? 9.770 -7.166 -17.402 1.00 89.50 219 SER A N 1
ATOM 1664 C CA . SER A 1 219 ? 8.713 -7.630 -16.498 1.00 89.50 219 SER A CA 1
ATOM 1665 C C . SER A 1 219 ? 9.267 -8.309 -15.250 1.00 89.50 219 SER A C 1
ATOM 1667 O O . SER A 1 219 ? 8.915 -7.925 -14.141 1.00 89.50 219 SER A O 1
ATOM 1669 N N . LEU A 1 220 ? 10.197 -9.252 -15.419 1.00 88.75 220 LEU A N 1
ATOM 1670 C CA . LEU A 1 220 ? 10.856 -9.944 -14.311 1.00 88.75 220 LEU A CA 1
ATOM 1671 C C . LEU A 1 220 ? 11.590 -8.964 -13.392 1.00 88.75 220 LEU A C 1
ATOM 1673 O O . LEU A 1 220 ? 11.488 -9.056 -12.172 1.00 88.75 220 LEU A O 1
ATOM 1677 N N . HIS A 1 221 ? 12.327 -8.016 -13.969 1.00 91.62 221 HIS A N 1
ATOM 1678 C CA . HIS A 1 221 ? 13.034 -7.020 -13.173 1.00 91.62 221 HIS A CA 1
ATOM 1679 C C . HIS A 1 221 ? 12.075 -6.103 -12.420 1.00 91.62 221 HIS A C 1
ATOM 1681 O O . HIS A 1 221 ? 12.286 -5.879 -11.236 1.00 91.62 221 HIS A O 1
ATOM 1687 N N . LEU A 1 222 ? 10.995 -5.656 -13.058 1.00 91.38 222 LEU A N 1
ATOM 1688 C CA . LEU A 1 222 ? 9.979 -4.827 -12.420 1.00 91.38 222 LEU A CA 1
ATOM 1689 C C . LEU A 1 222 ? 9.290 -5.557 -11.258 1.00 91.38 222 LEU A C 1
ATOM 1691 O O . LEU A 1 222 ? 9.123 -4.978 -10.190 1.00 91.38 222 LEU A O 1
ATOM 1695 N N . ILE A 1 223 ? 8.954 -6.838 -11.435 1.00 87.94 223 ILE A N 1
ATOM 1696 C CA . ILE A 1 223 ? 8.404 -7.711 -10.384 1.00 87.94 223 ILE A CA 1
ATOM 1697 C C . ILE A 1 223 ? 9.371 -7.802 -9.198 1.00 87.94 223 ILE A C 1
ATOM 1699 O O . ILE A 1 223 ? 8.969 -7.601 -8.054 1.00 87.94 223 ILE A O 1
ATOM 1703 N N . ASN A 1 224 ? 10.653 -8.057 -9.466 1.00 88.00 224 ASN A N 1
ATOM 1704 C CA . ASN A 1 224 ? 11.667 -8.150 -8.418 1.00 88.00 224 ASN A CA 1
ATOM 1705 C C . ASN A 1 224 ? 11.842 -6.815 -7.679 1.00 88.00 224 ASN A C 1
ATOM 1707 O O . ASN A 1 224 ? 11.942 -6.802 -6.454 1.00 88.00 224 ASN A O 1
ATOM 1711 N N . SER A 1 225 ? 11.839 -5.690 -8.397 1.00 91.38 225 SER A N 1
ATOM 1712 C CA . SER A 1 225 ? 11.924 -4.356 -7.795 1.00 91.38 225 SER A CA 1
ATOM 1713 C C . SER A 1 225 ? 10.686 -4.037 -6.947 1.00 91.38 225 SER A C 1
ATOM 1715 O O . SER A 1 225 ? 10.832 -3.496 -5.855 1.00 91.38 225 SER A O 1
ATOM 1717 N N . LEU A 1 226 ? 9.480 -4.432 -7.382 1.00 88.31 226 LEU A N 1
ATOM 1718 C CA . LEU A 1 226 ? 8.250 -4.322 -6.584 1.00 88.31 226 LEU A CA 1
ATOM 1719 C C . LEU A 1 226 ? 8.374 -5.097 -5.262 1.00 88.31 226 LEU A C 1
ATOM 1721 O O . LEU A 1 226 ? 8.072 -4.560 -4.196 1.00 88.31 226 LEU A O 1
ATOM 1725 N N . GLN A 1 227 ? 8.890 -6.327 -5.303 1.00 85.44 227 GLN A N 1
ATOM 1726 C CA . GLN A 1 227 ? 9.132 -7.114 -4.090 1.00 85.44 227 GLN A CA 1
ATOM 1727 C C . GLN A 1 227 ? 10.166 -6.461 -3.164 1.00 85.44 227 GLN A C 1
ATOM 1729 O O . GLN A 1 227 ? 9.987 -6.469 -1.947 1.00 85.44 227 GLN A O 1
ATOM 1734 N N . GLN A 1 228 ? 11.222 -5.857 -3.719 1.00 85.25 228 GLN A N 1
ATOM 1735 C CA . GLN A 1 228 ? 12.251 -5.159 -2.938 1.00 85.25 228 GLN A CA 1
ATOM 1736 C C . GLN A 1 228 ? 11.717 -3.921 -2.210 1.00 85.25 228 GLN A C 1
ATOM 1738 O O . GLN A 1 228 ? 12.185 -3.620 -1.115 1.00 85.25 228 GLN A O 1
ATOM 1743 N N . ILE A 1 229 ? 10.704 -3.243 -2.761 1.00 85.38 229 ILE A N 1
ATOM 1744 C CA . ILE A 1 229 ? 10.013 -2.138 -2.076 1.00 85.38 229 ILE A CA 1
ATOM 1745 C C . ILE A 1 229 ? 8.865 -2.606 -1.164 1.00 85.38 229 ILE A C 1
ATOM 1747 O O . ILE A 1 229 ? 8.109 -1.777 -0.657 1.00 85.38 229 ILE A O 1
ATOM 1751 N N . GLY A 1 230 ? 8.735 -3.918 -0.938 1.00 76.31 230 GLY A N 1
ATOM 1752 C CA . GLY A 1 230 ? 7.792 -4.507 0.014 1.00 76.31 230 GLY A CA 1
ATOM 1753 C C . GLY A 1 230 ? 6.432 -4.907 -0.562 1.00 76.31 230 GLY A C 1
ATOM 1754 O O . GLY A 1 230 ? 5.538 -5.232 0.214 1.00 76.31 230 GLY A O 1
ATOM 1755 N N . TYR A 1 231 ? 6.247 -4.913 -1.889 1.00 79.94 231 TYR A N 1
ATOM 1756 C CA . TYR A 1 231 ? 5.008 -5.419 -2.491 1.00 79.94 231 TYR A CA 1
ATOM 1757 C C . TYR A 1 231 ? 5.029 -6.940 -2.563 1.00 79.94 231 TYR A C 1
ATOM 1759 O O . TYR A 1 231 ? 5.746 -7.542 -3.367 1.00 79.94 231 TYR A O 1
ATOM 1767 N N . ILE A 1 232 ? 4.194 -7.570 -1.741 1.00 77.44 232 ILE A N 1
ATOM 1768 C CA . ILE A 1 232 ? 4.033 -9.020 -1.740 1.00 77.44 232 ILE A CA 1
ATOM 1769 C C . ILE A 1 232 ? 3.097 -9.408 -2.889 1.00 77.44 232 ILE A C 1
ATOM 1771 O O . ILE A 1 232 ? 1.881 -9.273 -2.786 1.00 77.44 232 ILE A O 1
ATOM 1775 N N . LEU A 1 233 ? 3.673 -9.886 -3.992 1.00 76.25 233 LEU A N 1
ATOM 1776 C CA . LEU A 1 233 ? 2.942 -10.506 -5.103 1.00 76.25 233 LEU A CA 1
ATOM 1777 C C . LEU A 1 233 ? 2.639 -11.990 -4.797 1.00 76.25 233 LEU A C 1
ATOM 1779 O O . LEU A 1 233 ? 3.366 -12.606 -4.009 1.00 76.25 233 LEU A O 1
ATOM 1783 N N . PRO A 1 234 ? 1.582 -12.584 -5.389 1.00 68.62 234 PRO A N 1
ATOM 1784 C CA . PRO A 1 234 ? 1.275 -13.998 -5.184 1.00 68.62 234 PRO A CA 1
ATOM 1785 C C . PRO A 1 234 ? 2.412 -14.913 -5.696 1.00 68.62 234 PRO A C 1
ATOM 1787 O O . PRO A 1 234 ? 3.207 -14.503 -6.532 1.00 68.62 234 PRO A O 1
ATOM 1790 N N . LYS A 1 235 ? 2.493 -16.127 -5.122 1.00 65.19 235 LYS A N 1
ATOM 1791 C CA . LYS A 1 235 ? 3.516 -17.205 -5.242 1.00 65.19 235 LYS A CA 1
ATOM 1792 C C . LYS A 1 235 ? 4.401 -17.260 -6.513 1.00 65.19 235 LYS A C 1
ATOM 1794 O O . LYS A 1 235 ? 3.968 -16.948 -7.608 1.00 65.19 235 LYS A O 1
ATOM 1799 N N . GLU A 1 236 ? 5.619 -17.801 -6.337 1.00 60.19 236 GLU A N 1
ATOM 1800 C CA . GLU A 1 236 ? 6.651 -18.105 -7.359 1.00 60.19 236 GLU A CA 1
ATOM 1801 C C . GLU A 1 236 ? 6.730 -17.090 -8.515 1.00 60.19 236 GLU A C 1
ATOM 1803 O O . GLU A 1 236 ? 6.460 -17.407 -9.673 1.00 60.19 236 GLU A O 1
ATOM 1808 N N . THR A 1 237 ? 7.205 -15.878 -8.212 1.00 55.19 237 THR A N 1
ATOM 1809 C CA . THR A 1 237 ? 7.422 -14.784 -9.180 1.00 55.19 237 THR A CA 1
ATOM 1810 C C . THR A 1 237 ? 8.247 -15.157 -10.411 1.00 55.19 237 THR A C 1
ATOM 1812 O O . THR A 1 237 ? 8.177 -14.480 -11.431 1.00 55.19 237 THR A O 1
ATOM 1815 N N . ASN A 1 238 ? 8.973 -16.272 -10.359 1.00 57.50 238 ASN A N 1
ATOM 1816 C CA . ASN A 1 238 ? 9.747 -16.813 -11.472 1.00 57.50 238 ASN A CA 1
ATOM 1817 C C . ASN A 1 238 ? 8.879 -17.369 -12.621 1.00 57.50 238 ASN A C 1
ATOM 1819 O O . ASN A 1 238 ? 9.433 -17.699 -13.670 1.00 57.50 238 ASN A O 1
ATOM 1823 N N . LYS A 1 239 ? 7.560 -17.516 -12.422 1.00 63.44 239 LYS A N 1
ATOM 1824 C CA . LYS A 1 239 ? 6.620 -18.085 -13.405 1.00 63.44 239 LYS A CA 1
ATOM 1825 C C . LYS A 1 239 ? 5.494 -17.146 -13.830 1.00 63.44 239 LYS A C 1
ATOM 1827 O O . LYS A 1 239 ? 4.810 -17.484 -14.788 1.00 63.44 239 LYS A O 1
ATOM 1832 N N . LEU A 1 240 ? 5.312 -16.015 -13.147 1.00 68.06 240 LEU A N 1
ATOM 1833 C CA . LEU A 1 240 ? 4.213 -15.105 -13.458 1.00 68.06 240 LEU A CA 1
ATOM 1834 C C . LEU A 1 240 ? 4.431 -14.456 -14.824 1.00 68.06 240 LEU A C 1
ATOM 1836 O O . LEU A 1 240 ? 5.489 -13.867 -15.082 1.00 68.06 240 LEU A O 1
ATOM 1840 N N . ASP A 1 241 ? 3.424 -14.548 -15.686 1.00 81.31 241 ASP A N 1
ATOM 1841 C CA . ASP A 1 241 ? 3.425 -13.797 -16.934 1.00 81.31 241 ASP A CA 1
ATOM 1842 C C . ASP A 1 241 ? 3.033 -12.321 -16.703 1.00 81.31 241 ASP A C 1
ATOM 1844 O O . ASP A 1 241 ? 2.578 -11.913 -15.630 1.00 81.31 241 ASP A O 1
ATOM 1848 N N . ILE A 1 242 ? 3.259 -11.474 -17.712 1.00 84.56 242 ILE A N 1
ATOM 1849 C CA . ILE A 1 242 ? 2.966 -10.034 -17.622 1.00 84.56 242 ILE A CA 1
ATOM 1850 C C . ILE A 1 242 ? 1.482 -9.767 -17.347 1.00 84.56 242 ILE A C 1
ATOM 1852 O O . ILE A 1 242 ? 1.160 -8.823 -16.619 1.00 84.56 242 ILE A O 1
ATOM 1856 N N . ASN A 1 243 ? 0.584 -10.569 -17.914 1.00 85.06 243 ASN A N 1
ATOM 1857 C CA . ASN A 1 243 ? -0.855 -10.383 -17.784 1.00 85.06 243 ASN A CA 1
ATOM 1858 C C . ASN A 1 243 ? -1.316 -10.732 -16.370 1.00 85.06 243 ASN A C 1
ATOM 1860 O O . ASN A 1 243 ? -2.065 -9.958 -15.778 1.00 85.06 243 ASN A O 1
ATOM 1864 N N . GLU A 1 244 ? -0.802 -11.815 -15.790 1.00 83.81 244 GLU A N 1
ATOM 1865 C CA . GLU A 1 244 ? -1.080 -12.212 -14.408 1.00 83.81 244 GLU A CA 1
ATOM 1866 C C . GLU A 1 244 ? -0.633 -11.135 -13.414 1.00 83.81 244 GLU A C 1
ATOM 1868 O O . GLU A 1 244 ? -1.381 -10.772 -12.504 1.00 83.81 244 GLU A O 1
ATOM 1873 N N . VAL A 1 245 ? 0.559 -10.557 -13.600 1.00 83.81 245 VAL A N 1
ATOM 1874 C CA . VAL A 1 245 ? 1.044 -9.466 -12.736 1.00 83.81 245 VAL A CA 1
ATOM 1875 C C . VAL A 1 245 ? 0.196 -8.213 -12.907 1.00 83.81 245 VAL A C 1
ATOM 1877 O O . VAL A 1 245 ? -0.172 -7.576 -11.921 1.00 83.81 245 VAL A O 1
ATOM 1880 N N . THR A 1 246 ? -0.150 -7.871 -14.147 1.00 86.12 246 THR A N 1
ATOM 1881 C CA . THR A 1 246 ? -1.014 -6.726 -14.466 1.00 86.12 246 THR A CA 1
ATOM 1882 C C . THR A 1 246 ? -2.395 -6.890 -13.826 1.00 86.12 246 THR A C 1
ATOM 1884 O O . THR A 1 246 ? -2.940 -5.939 -13.253 1.00 86.12 246 THR A O 1
ATOM 1887 N N . GLU A 1 247 ? -2.953 -8.100 -13.862 1.00 86.12 247 GLU A N 1
ATOM 1888 C CA . GLU A 1 247 ? -4.211 -8.442 -13.206 1.00 86.12 247 GLU A CA 1
ATOM 1889 C C . GLU A 1 247 ? -4.081 -8.344 -11.681 1.00 86.12 247 GLU A C 1
ATOM 1891 O O . GLU A 1 247 ? -4.918 -7.706 -11.041 1.00 86.12 247 GLU A O 1
ATOM 1896 N N . CYS A 1 248 ? -3.017 -8.894 -11.089 1.00 84.88 248 CYS A N 1
ATOM 1897 C CA . CYS A 1 248 ? -2.759 -8.795 -9.652 1.00 84.88 248 CYS A CA 1
ATOM 1898 C C . CYS A 1 248 ? -2.662 -7.334 -9.201 1.00 84.88 248 CYS A C 1
ATOM 1900 O O . CYS A 1 248 ? -3.356 -6.926 -8.274 1.00 84.88 248 CYS A O 1
ATOM 1902 N N . LEU A 1 249 ? -1.869 -6.516 -9.889 1.00 86.00 249 LEU A N 1
ATOM 1903 C CA . LEU A 1 249 ? -1.748 -5.087 -9.603 1.00 86.00 249 LEU A CA 1
ATOM 1904 C C . LEU A 1 249 ? -3.099 -4.370 -9.712 1.00 86.00 249 LEU A C 1
ATOM 1906 O O . LEU A 1 249 ? -3.439 -3.563 -8.850 1.00 86.00 249 LEU A O 1
ATOM 1910 N N . SER A 1 250 ? -3.910 -4.715 -10.713 1.00 87.19 250 SER A N 1
ATOM 1911 C CA . SER A 1 250 ? -5.259 -4.159 -10.861 1.00 87.19 250 SER A CA 1
ATOM 1912 C C . SER A 1 250 ? -6.161 -4.530 -9.680 1.00 87.19 250 SER A C 1
ATOM 1914 O O . SER A 1 250 ? -6.835 -3.662 -9.128 1.00 87.19 250 SER A O 1
ATOM 1916 N N . LYS A 1 251 ? -6.131 -5.793 -9.241 1.00 86.81 251 LYS A N 1
ATOM 1917 C CA . LYS A 1 251 ? -6.883 -6.261 -8.067 1.00 86.81 251 LYS A CA 1
ATOM 1918 C C . LYS A 1 251 ? -6.424 -5.560 -6.791 1.00 86.81 251 LYS A C 1
ATOM 1920 O O . LYS A 1 251 ? -7.256 -5.073 -6.029 1.00 86.81 251 LYS A O 1
ATOM 1925 N N . ALA A 1 252 ? -5.112 -5.455 -6.590 1.00 85.31 252 ALA A N 1
ATOM 1926 C CA . ALA A 1 252 ? -4.527 -4.758 -5.453 1.00 85.31 252 ALA A CA 1
ATOM 1927 C C . ALA A 1 252 ? -4.957 -3.282 -5.429 1.00 85.31 252 ALA A C 1
ATOM 1929 O O . ALA A 1 252 ? -5.363 -2.785 -4.382 1.00 85.31 252 ALA A O 1
ATOM 1930 N N . HIS A 1 253 ? -4.939 -2.597 -6.578 1.00 86.81 253 HIS A N 1
ATOM 1931 C CA . HIS A 1 253 ? -5.398 -1.212 -6.690 1.00 86.81 253 HIS A CA 1
ATOM 1932 C C . HIS A 1 253 ? -6.868 -1.059 -6.280 1.00 86.81 253 HIS A C 1
ATOM 1934 O O . HIS A 1 253 ? -7.199 -0.198 -5.465 1.00 86.81 253 HIS A O 1
ATOM 1940 N N . THR A 1 254 ? -7.752 -1.918 -6.797 1.00 89.75 254 THR A N 1
ATOM 1941 C CA . THR A 1 254 ? -9.176 -1.902 -6.436 1.00 89.75 254 THR A CA 1
ATOM 1942 C C . THR A 1 254 ? -9.389 -2.189 -4.947 1.00 89.75 254 THR A C 1
ATOM 1944 O O . THR A 1 254 ? -10.188 -1.501 -4.309 1.00 89.75 254 THR A O 1
ATOM 1947 N N . LEU A 1 255 ? -8.653 -3.149 -4.372 1.00 90.25 255 LEU A N 1
ATOM 1948 C CA . LEU A 1 255 ? -8.708 -3.450 -2.938 1.00 90.25 255 LEU A CA 1
ATOM 1949 C C . LEU A 1 255 ? -8.283 -2.252 -2.096 1.00 90.25 255 LEU A C 1
ATOM 1951 O O . LEU A 1 255 ? -8.986 -1.879 -1.162 1.00 90.25 255 LEU A O 1
ATOM 1955 N N . ASN A 1 256 ? -7.162 -1.627 -2.457 1.00 88.38 256 ASN A N 1
ATOM 1956 C CA . ASN A 1 256 ? -6.644 -0.460 -1.760 1.00 88.38 256 ASN A CA 1
ATOM 1957 C C . ASN A 1 256 ? -7.625 0.714 -1.837 1.00 88.38 256 ASN A C 1
ATOM 1959 O O . ASN A 1 256 ? -7.885 1.363 -0.831 1.00 88.38 256 ASN A O 1
ATOM 1963 N N . GLY A 1 257 ? -8.245 0.941 -2.999 1.00 90.19 257 GLY A N 1
ATOM 1964 C CA . GLY A 1 257 ? -9.297 1.946 -3.152 1.00 90.19 257 GLY A CA 1
ATOM 1965 C C . GLY A 1 257 ? -10.483 1.706 -2.212 1.00 90.19 257 GLY A C 1
ATOM 1966 O O . GLY A 1 257 ? -10.926 2.630 -1.529 1.00 90.19 257 GLY A O 1
ATOM 1967 N N . ALA A 1 258 ? -10.969 0.464 -2.116 1.00 94.25 258 ALA A N 1
ATOM 1968 C CA . ALA A 1 258 ? -12.032 0.106 -1.174 1.00 94.25 258 ALA A CA 1
ATOM 1969 C C . ALA A 1 258 ? -11.586 0.259 0.291 1.00 94.25 258 ALA A C 1
ATOM 1971 O O . ALA A 1 258 ? -12.352 0.741 1.128 1.00 94.25 258 ALA A O 1
ATOM 1972 N N . TYR A 1 259 ? -10.341 -0.103 0.595 1.00 95.06 259 TYR A N 1
ATOM 1973 C CA . TYR A 1 259 ? -9.783 -0.008 1.937 1.00 95.06 259 TYR A CA 1
ATOM 1974 C C . TYR A 1 259 ? -9.577 1.440 2.390 1.00 95.06 259 TYR A C 1
ATOM 1976 O O . TYR A 1 259 ? -9.918 1.779 3.516 1.00 95.06 259 TYR A O 1
ATOM 1984 N N . ILE A 1 260 ? -9.134 2.329 1.501 1.00 93.19 260 ILE A N 1
ATOM 1985 C CA . ILE A 1 260 ? -9.037 3.771 1.758 1.00 93.19 260 ILE A CA 1
ATOM 1986 C C . ILE A 1 260 ? -10.399 4.339 2.181 1.00 93.19 260 ILE A C 1
ATOM 1988 O O . ILE A 1 260 ? -10.486 5.072 3.166 1.00 93.19 260 ILE A O 1
ATOM 1992 N N . GLN A 1 261 ? -11.483 3.955 1.497 1.00 95.06 261 GLN A N 1
ATOM 1993 C CA . GLN A 1 261 ? -12.842 4.367 1.874 1.00 95.06 261 GLN A CA 1
ATOM 1994 C C . GLN A 1 261 ? -13.240 3.853 3.262 1.00 95.06 261 GLN A C 1
ATOM 1996 O O . GLN A 1 261 ? -13.871 4.571 4.042 1.00 95.06 261 GLN A O 1
ATOM 2001 N N . PHE A 1 262 ? -12.846 2.624 3.595 1.00 97.19 262 PHE A N 1
ATOM 2002 C CA . PHE A 1 262 ? -12.994 2.091 4.943 1.00 97.19 262 PHE A CA 1
ATOM 2003 C C . PHE A 1 262 ? -12.186 2.907 5.971 1.00 97.19 262 PHE A C 1
ATOM 2005 O O . PHE A 1 262 ? -12.740 3.269 7.009 1.00 97.19 262 PHE A O 1
ATOM 2012 N N . CYS A 1 263 ? -10.938 3.284 5.675 1.00 97.62 263 CYS A N 1
ATOM 2013 C CA . CYS A 1 263 ? -10.099 4.090 6.566 1.00 97.62 263 CYS A CA 1
ATOM 2014 C C . CYS A 1 263 ? -10.710 5.463 6.877 1.00 97.62 263 CYS A C 1
ATOM 2016 O O . CYS A 1 263 ? -10.669 5.880 8.032 1.00 97.62 263 CYS A O 1
ATOM 2018 N N . TYR A 1 264 ? -11.330 6.138 5.902 1.00 97.12 264 TYR A N 1
ATOM 2019 C CA . TYR A 1 264 ? -12.046 7.400 6.151 1.00 97.12 264 TYR A CA 1
ATOM 2020 C C . TYR A 1 264 ? -13.183 7.223 7.168 1.00 97.12 264 TYR A C 1
ATOM 2022 O O . TYR A 1 264 ? -13.297 7.975 8.138 1.00 97.12 264 TYR A O 1
ATOM 2030 N N . ARG A 1 265 ? -14.008 6.183 6.996 1.00 96.69 265 ARG A N 1
ATOM 2031 C CA . ARG A 1 265 ? -15.112 5.870 7.925 1.00 96.69 265 ARG A CA 1
ATOM 2032 C C . ARG A 1 265 ? -14.597 5.475 9.307 1.00 96.69 265 ARG A C 1
ATOM 2034 O O . ARG A 1 265 ? -15.199 5.827 10.325 1.00 96.69 265 ARG A O 1
ATOM 2041 N N . LEU A 1 266 ? -13.491 4.736 9.338 1.00 97.75 266 LEU A N 1
ATOM 2042 C CA . LEU A 1 266 ? -12.839 4.310 10.565 1.00 97.75 266 LEU A CA 1
ATOM 2043 C C . LEU A 1 266 ? -12.281 5.511 11.337 1.00 97.75 266 LEU A C 1
ATOM 2045 O O . LEU A 1 266 ? -12.540 5.617 12.531 1.00 97.75 266 LEU A O 1
ATOM 2049 N N . PHE A 1 267 ? -11.606 6.445 10.661 1.00 98.00 267 PHE A N 1
ATOM 2050 C CA . PHE A 1 267 ? -11.108 7.686 11.261 1.00 98.00 267 PHE A CA 1
ATOM 2051 C C . PHE A 1 267 ? -12.237 8.476 11.931 1.00 98.00 267 PHE A C 1
ATOM 2053 O O . PHE A 1 267 ? -12.145 8.815 13.111 1.00 98.00 267 PHE A O 1
ATOM 2060 N N . ALA A 1 268 ? -13.343 8.687 11.208 1.00 97.00 268 ALA A N 1
ATOM 2061 C CA . ALA A 1 268 ? -14.512 9.388 11.733 1.00 97.00 268 ALA A CA 1
ATOM 2062 C C . ALA A 1 268 ? -15.113 8.694 12.971 1.00 97.00 268 ALA A C 1
ATOM 2064 O O . ALA A 1 268 ? -15.541 9.363 13.909 1.00 97.00 268 ALA A O 1
ATOM 2065 N N . SER A 1 269 ? -15.111 7.357 12.998 1.00 97.12 269 SER A N 1
ATOM 2066 C CA . SER A 1 269 ? -15.629 6.568 14.127 1.00 97.12 269 SER A CA 1
ATOM 2067 C C . SER A 1 269 ? -14.675 6.557 15.329 1.00 97.12 269 SER A C 1
ATOM 2069 O O . SER A 1 269 ? -15.105 6.485 16.481 1.00 97.12 269 SER A O 1
ATOM 2071 N N . LEU A 1 270 ? -13.366 6.611 15.077 1.00 97.50 270 LEU A N 1
ATOM 2072 C CA . LEU A 1 270 ? -12.343 6.627 16.117 1.00 97.50 270 LEU A CA 1
ATOM 2073 C C . LEU A 1 270 ? -12.251 7.982 16.817 1.00 97.50 270 LEU A C 1
ATOM 2075 O O . LEU A 1 270 ? -12.000 8.026 18.023 1.00 97.50 270 LEU A O 1
ATOM 2079 N N . GLY A 1 271 ? -12.448 9.077 16.078 1.00 96.38 271 GLY A N 1
ATOM 2080 C CA . GLY A 1 271 ? -12.234 10.423 16.595 1.00 96.38 271 GLY A CA 1
ATOM 2081 C C . GLY A 1 271 ? -10.787 10.587 17.083 1.00 96.38 271 GLY A C 1
ATOM 2082 O O . GLY A 1 271 ? -9.859 10.151 16.400 1.00 96.38 271 GLY A O 1
ATOM 2083 N N . PRO A 1 272 ? -10.541 11.172 18.268 1.00 95.56 272 PRO A N 1
ATOM 2084 C CA . PRO A 1 272 ? -9.186 11.346 18.803 1.00 95.56 272 PRO A CA 1
ATOM 2085 C C . PRO A 1 272 ? -8.391 10.043 19.007 1.00 95.56 272 PRO A C 1
ATOM 2087 O O . PRO A 1 272 ? -7.166 10.073 18.963 1.00 95.56 272 PRO A O 1
ATOM 2090 N N . GLN A 1 273 ? -9.065 8.899 19.168 1.00 97.50 273 GLN A N 1
ATOM 2091 C CA . GLN A 1 273 ? -8.431 7.596 19.430 1.00 97.50 273 GLN A CA 1
ATOM 2092 C C . G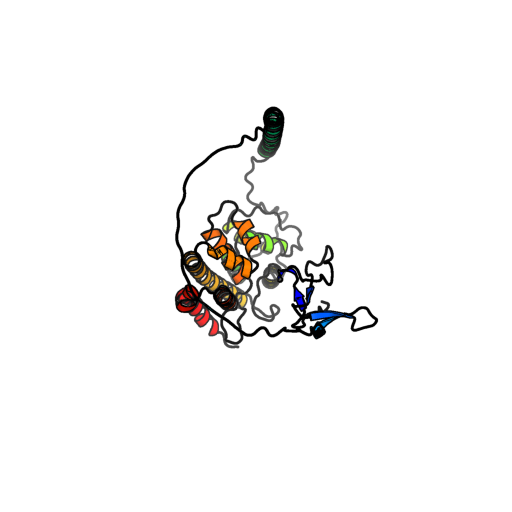LN A 1 273 ? -7.815 6.943 18.181 1.00 97.50 273 GLN A C 1
ATOM 2094 O O . GLN A 1 273 ? -7.320 5.820 18.238 1.00 97.50 273 GLN A O 1
ATOM 2099 N N . HIS A 1 274 ? -7.818 7.626 17.032 1.00 97.50 274 HIS A N 1
ATOM 2100 C CA . HIS A 1 274 ? -7.140 7.134 15.832 1.00 97.50 274 HIS A CA 1
ATOM 2101 C C . HIS A 1 274 ? -5.626 6.974 16.043 1.00 97.50 274 HIS A C 1
ATOM 2103 O O . HIS A 1 274 ? -5.023 6.072 15.468 1.00 97.50 274 HIS A O 1
ATOM 2109 N N . ILE A 1 275 ? -5.020 7.808 16.897 1.00 97.56 275 ILE A N 1
ATOM 2110 C CA . ILE A 1 275 ? -3.602 7.696 17.260 1.00 97.56 275 IL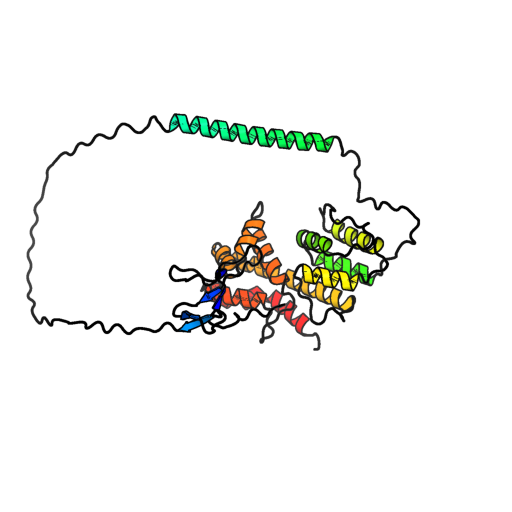E A CA 1
ATOM 2111 C C . ILE A 1 275 ? -3.335 6.409 18.037 1.00 97.56 275 ILE A C 1
ATOM 2113 O O . ILE A 1 275 ? -2.332 5.754 17.769 1.00 97.56 275 ILE A O 1
ATOM 2117 N N . ASP A 1 276 ? -4.232 6.020 18.944 1.00 96.75 276 ASP A N 1
ATOM 2118 C CA . ASP A 1 276 ? -4.080 4.801 19.745 1.00 96.75 276 ASP A CA 1
ATOM 2119 C C . ASP A 1 276 ? -4.062 3.562 18.842 1.00 96.75 276 ASP A C 1
ATOM 2121 O O . ASP A 1 276 ? -3.178 2.719 18.971 1.00 96.75 276 ASP A O 1
ATOM 2125 N N . LEU A 1 277 ? -4.950 3.512 17.840 1.00 97.81 277 LEU A N 1
ATOM 2126 C CA . LEU A 1 277 ? -4.936 2.446 16.834 1.00 97.81 277 LEU A CA 1
ATOM 2127 C C . LEU A 1 277 ? -3.611 2.414 16.057 1.00 97.81 277 LEU A C 1
ATOM 2129 O O . LEU A 1 277 ? -3.039 1.347 15.842 1.00 97.81 277 LEU A O 1
ATOM 2133 N N . LEU A 1 278 ? -3.097 3.576 15.641 1.00 96.88 278 LEU A N 1
ATOM 2134 C CA . LEU A 1 278 ? -1.810 3.649 14.944 1.00 96.88 278 LEU A CA 1
ATOM 2135 C C . LEU A 1 278 ? -0.640 3.220 15.837 1.00 96.88 278 LEU A C 1
ATOM 2137 O O . LEU A 1 278 ? 0.322 2.647 15.332 1.00 96.88 278 LEU A O 1
ATOM 2141 N N . VAL A 1 279 ? -0.694 3.485 17.143 1.00 94.00 279 VAL A N 1
ATOM 2142 C CA . VAL A 1 279 ? 0.308 3.002 18.102 1.00 94.00 279 VAL A CA 1
ATOM 2143 C C . VAL A 1 279 ? 0.253 1.483 18.208 1.00 94.00 279 VAL A C 1
ATOM 2145 O O . VAL A 1 279 ? 1.299 0.851 18.061 1.00 94.00 279 VAL A O 1
ATOM 2148 N N . SER A 1 280 ? -0.936 0.897 18.374 1.00 93.31 280 SER A N 1
ATOM 2149 C CA . SER A 1 280 ? -1.109 -0.560 18.437 1.00 93.31 280 SER A CA 1
ATOM 2150 C C . SER A 1 280 ? -0.587 -1.259 17.179 1.00 93.31 280 SER A C 1
ATOM 2152 O O . SER A 1 280 ? 0.146 -2.242 17.260 1.00 93.31 280 SER A O 1
ATOM 2154 N N . LEU A 1 281 ? -0.846 -0.678 16.004 1.00 92.38 281 LEU A N 1
ATOM 2155 C CA . LEU A 1 281 ? -0.349 -1.184 14.721 1.00 92.38 281 LEU A CA 1
ATOM 2156 C C . LEU A 1 281 ? 1.140 -0.877 14.457 1.00 92.38 281 LEU A C 1
ATOM 2158 O O . LEU A 1 281 ? 1.665 -1.260 13.414 1.00 92.38 281 LEU A O 1
ATOM 2162 N N . CYS A 1 282 ? 1.840 -0.200 15.375 1.00 94.81 282 CYS A N 1
ATOM 2163 C CA . CYS A 1 282 ? 3.229 0.253 15.215 1.00 94.81 282 CYS A CA 1
ATOM 2164 C C . CYS A 1 282 ? 3.452 1.230 14.036 1.00 94.81 282 CYS A C 1
ATOM 2166 O O . CYS A 1 282 ? 4.537 1.277 13.460 1.00 94.81 282 CYS A O 1
ATOM 2168 N N . LEU A 1 283 ? 2.447 2.040 13.693 1.00 93.75 283 LEU A N 1
ATOM 2169 C CA . LEU A 1 283 ? 2.436 2.969 12.552 1.00 93.75 283 LEU A CA 1
ATOM 2170 C C . LEU A 1 283 ? 2.573 4.451 12.937 1.00 93.75 283 LEU A C 1
ATOM 2172 O O . LEU A 1 283 ? 2.555 5.324 12.068 1.00 93.75 283 LEU A O 1
ATOM 2176 N N . LYS A 1 284 ? 2.717 4.774 14.229 1.00 94.44 284 LYS A N 1
ATOM 2177 C CA . LYS A 1 284 ? 2.745 6.172 14.698 1.00 94.44 284 LYS A CA 1
ATOM 2178 C C . LYS A 1 284 ? 3.853 7.009 14.041 1.00 94.44 284 LYS A C 1
ATOM 2180 O O . LYS A 1 284 ? 3.602 8.144 13.654 1.00 94.44 284 LYS A O 1
ATOM 2185 N N . ALA A 1 285 ? 5.058 6.461 13.893 1.00 91.69 285 ALA A N 1
ATOM 2186 C CA . ALA A 1 285 ? 6.176 7.193 13.294 1.00 91.69 285 ALA A CA 1
ATOM 2187 C C . ALA A 1 285 ? 5.899 7.570 11.826 1.00 91.69 285 ALA A C 1
ATOM 2189 O O . ALA A 1 285 ? 6.162 8.698 11.409 1.00 91.69 285 ALA A O 1
ATOM 2190 N N . ASP A 1 286 ? 5.305 6.653 11.059 1.00 89.69 286 ASP A N 1
ATOM 2191 C CA . ASP A 1 286 ? 4.912 6.905 9.670 1.00 89.69 286 ASP A CA 1
ATOM 2192 C C . ASP A 1 286 ? 3.815 7.967 9.573 1.00 89.69 286 ASP A C 1
ATOM 2194 O O . ASP A 1 286 ? 3.862 8.829 8.691 1.00 89.69 286 ASP A O 1
ATOM 2198 N N . TYR A 1 287 ? 2.863 7.940 10.505 1.00 94.44 287 TYR A N 1
ATOM 2199 C CA . TYR A 1 287 ? 1.833 8.964 10.620 1.00 94.44 287 TYR A CA 1
ATOM 2200 C C . TYR A 1 287 ? 2.418 10.341 10.952 1.00 94.44 287 TYR A C 1
ATOM 2202 O O . TYR A 1 287 ? 2.118 11.313 10.259 1.00 94.44 287 TYR A O 1
ATOM 2210 N N . ASP A 1 288 ? 3.299 10.432 11.952 1.00 92.44 288 ASP A N 1
ATOM 2211 C CA . ASP A 1 288 ? 3.937 11.691 12.357 1.00 92.44 288 ASP A CA 1
ATOM 2212 C C . ASP A 1 288 ? 4.731 12.310 11.192 1.00 92.44 288 ASP A C 1
ATOM 2214 O O . ASP A 1 288 ? 4.647 13.513 10.940 1.00 92.44 288 ASP A O 1
ATOM 2218 N N . ASN A 1 289 ? 5.436 11.481 10.414 1.00 88.81 289 ASN A N 1
ATOM 2219 C CA . ASN A 1 289 ? 6.146 11.920 9.211 1.00 88.81 289 ASN A CA 1
ATOM 2220 C C . ASN A 1 289 ? 5.197 12.503 8.150 1.00 88.81 289 ASN A C 1
ATOM 2222 O O . ASN A 1 289 ? 5.551 13.450 7.445 1.00 88.81 289 ASN A O 1
ATOM 2226 N N . ARG A 1 290 ? 3.984 11.951 8.030 1.00 88.81 290 ARG A N 1
ATOM 2227 C CA . ARG A 1 290 ? 2.964 12.383 7.058 1.00 88.81 290 ARG A CA 1
ATOM 2228 C C . ARG A 1 290 ? 2.151 13.579 7.521 1.00 88.81 290 ARG A C 1
ATOM 2230 O O . ARG A 1 290 ? 1.626 14.301 6.678 1.00 88.81 290 ARG A O 1
ATOM 2237 N N . MET A 1 291 ? 2.071 13.819 8.824 1.00 92.31 291 MET A N 1
ATOM 2238 C CA . MET A 1 291 ? 1.379 14.970 9.403 1.00 92.31 291 MET A CA 1
ATOM 2239 C C . MET A 1 291 ? 2.001 16.317 9.021 1.00 92.31 291 MET A C 1
ATOM 2241 O O . MET A 1 291 ? 1.359 17.356 9.171 1.00 92.31 291 MET A O 1
ATOM 2245 N N . ASN A 1 292 ? 3.229 16.322 8.501 1.00 86.44 292 ASN A N 1
ATOM 2246 C CA . ASN A 1 292 ? 3.976 17.529 8.174 1.00 86.44 292 ASN A CA 1
ATOM 2247 C C . ASN A 1 292 ? 3.325 18.311 7.008 1.00 86.44 292 ASN A C 1
ATOM 2249 O O . ASN A 1 292 ? 3.629 18.096 5.835 1.00 86.44 292 ASN A O 1
ATOM 2253 N N . GLY A 1 293 ? 2.390 19.206 7.340 1.00 80.19 293 GLY A N 1
ATOM 2254 C CA . GLY A 1 293 ? 1.621 20.013 6.385 1.00 80.19 293 GLY A CA 1
ATOM 2255 C C . GLY A 1 293 ? 0.334 19.361 5.865 1.00 80.19 293 GLY A C 1
ATOM 2256 O O . GLY A 1 293 ? -0.256 19.873 4.915 1.00 80.19 293 GLY A O 1
ATOM 2257 N N . ARG A 1 294 ? -0.118 18.252 6.463 1.00 89.56 294 ARG A N 1
ATOM 2258 C CA . ARG A 1 294 ? -1.365 17.564 6.088 1.00 89.56 294 ARG A CA 1
ATOM 2259 C C . ARG A 1 294 ? -2.373 17.584 7.229 1.00 89.56 294 ARG A C 1
ATOM 2261 O O . ARG A 1 294 ? -2.014 17.763 8.388 1.00 89.56 294 ARG A O 1
ATOM 2268 N N . ASN A 1 295 ? -3.648 17.397 6.894 1.00 95.19 295 ASN A N 1
ATOM 2269 C CA . ASN A 1 295 ? -4.673 17.212 7.916 1.00 95.19 295 ASN A CA 1
ATOM 2270 C C . ASN A 1 295 ? -4.599 15.782 8.513 1.00 95.19 295 ASN A C 1
ATOM 2272 O O . ASN A 1 295 ? -4.170 14.860 7.810 1.00 95.19 295 ASN A O 1
ATOM 2276 N N . PRO A 1 296 ? -5.023 15.590 9.780 1.00 96.38 296 PRO A N 1
ATOM 2277 C CA . PRO A 1 296 ? -4.983 14.295 10.467 1.00 96.38 296 PRO A CA 1
ATOM 2278 C C . PRO A 1 296 ? -5.664 13.152 9.717 1.00 96.38 296 PRO A C 1
ATOM 2280 O O . PRO A 1 296 ? -5.128 12.051 9.650 1.00 96.38 296 PRO A O 1
ATOM 2283 N N . GLU A 1 297 ? -6.823 13.421 9.117 1.00 97.06 297 GLU A N 1
ATOM 2284 C CA . GLU A 1 297 ? -7.605 12.421 8.390 1.00 97.06 297 GLU A CA 1
ATOM 2285 C C . GLU A 1 297 ? -6.819 11.869 7.195 1.00 97.06 297 GLU A C 1
ATOM 2287 O O . GLU A 1 297 ? -6.631 10.661 7.069 1.00 97.06 297 GLU A O 1
ATOM 2292 N N . SER A 1 298 ? -6.278 12.755 6.357 1.00 94.44 298 SER A N 1
ATOM 2293 C CA . SER A 1 298 ? -5.459 12.384 5.203 1.00 94.44 298 SER A CA 1
ATOM 2294 C C . SER A 1 298 ? -4.179 11.664 5.624 1.00 94.44 298 SER A C 1
ATOM 2296 O O . SER A 1 298 ? -3.817 10.667 5.005 1.00 94.44 298 SER A O 1
ATOM 2298 N N . ALA A 1 299 ? -3.503 12.120 6.683 1.00 94.81 299 ALA A N 1
ATOM 2299 C CA . ALA A 1 299 ? -2.308 11.443 7.181 1.00 94.81 299 ALA A CA 1
ATOM 2300 C C . ALA A 1 299 ? -2.628 10.033 7.706 1.00 94.81 299 ALA A C 1
ATOM 2302 O O . ALA A 1 299 ? -1.879 9.095 7.430 1.00 94.81 299 ALA A O 1
ATOM 2303 N N . PHE A 1 300 ? -3.745 9.860 8.414 1.00 97.12 300 PHE A N 1
ATOM 2304 C CA . PHE A 1 300 ? -4.201 8.570 8.929 1.00 97.12 300 PHE A CA 1
ATOM 2305 C C . PHE A 1 300 ? -4.547 7.601 7.798 1.00 97.12 300 PHE A C 1
ATOM 2307 O O . PHE A 1 300 ? -4.031 6.482 7.769 1.00 97.12 300 PHE A O 1
ATOM 2314 N N . VAL A 1 301 ? -5.372 8.046 6.845 1.00 95.81 301 VAL A N 1
ATOM 2315 C CA . VAL A 1 301 ? -5.805 7.243 5.695 1.00 95.81 301 VAL A CA 1
ATOM 2316 C C . VAL A 1 301 ? -4.612 6.805 4.853 1.00 95.81 301 VAL A C 1
ATOM 2318 O O . VAL A 1 301 ? -4.496 5.624 4.536 1.00 95.81 301 VAL A O 1
ATOM 2321 N N . ASP A 1 302 ? -3.682 7.714 4.561 1.00 91.56 302 ASP A N 1
ATOM 2322 C CA . ASP A 1 302 ? -2.469 7.381 3.813 1.00 91.56 302 ASP A CA 1
ATOM 2323 C C . ASP A 1 302 ? -1.584 6.375 4.558 1.00 91.56 302 ASP A C 1
ATOM 2325 O O . ASP A 1 302 ? -0.960 5.515 3.935 1.00 91.56 302 ASP A O 1
ATOM 2329 N N . THR A 1 303 ? -1.502 6.487 5.887 1.00 94.00 303 THR A N 1
ATOM 2330 C CA . THR A 1 303 ? -0.674 5.602 6.715 1.00 94.00 303 THR A CA 1
ATOM 2331 C C . THR A 1 303 ? -1.232 4.183 6.720 1.00 94.00 303 THR A C 1
ATOM 2333 O O . THR A 1 303 ? -0.521 3.240 6.372 1.00 94.00 303 THR A O 1
ATOM 2336 N N . LEU A 1 304 ? -2.516 4.029 7.056 1.00 94.94 304 LEU A N 1
ATOM 2337 C CA . LEU A 1 304 ? -3.184 2.726 7.076 1.00 94.94 304 LEU A CA 1
ATOM 2338 C C . LEU A 1 304 ? -3.302 2.118 5.682 1.00 94.94 304 LEU A C 1
ATOM 2340 O O . LEU A 1 304 ? -3.044 0.926 5.525 1.00 94.94 304 LEU A O 1
ATOM 2344 N N . GLY A 1 305 ? -3.653 2.926 4.679 1.00 91.62 305 GLY A N 1
ATOM 2345 C CA . GLY A 1 305 ? -3.732 2.494 3.287 1.00 91.62 305 GLY A CA 1
ATOM 2346 C C . GLY A 1 305 ? -2.397 1.937 2.807 1.00 91.62 305 GLY A C 1
ATOM 2347 O O . GLY A 1 305 ? -2.338 0.803 2.338 1.00 91.62 305 GLY A O 1
ATOM 2348 N N . LYS A 1 306 ? -1.296 2.674 3.018 1.00 87.19 306 LYS A N 1
ATOM 2349 C CA . LYS A 1 306 ? 0.045 2.199 2.648 1.00 87.19 306 LYS A CA 1
ATOM 2350 C C . LYS A 1 306 ? 0.429 0.912 3.372 1.00 87.19 306 LYS A C 1
ATOM 2352 O O . LYS A 1 306 ? 0.976 0.015 2.738 1.00 87.19 306 LYS A O 1
ATOM 2357 N N . TRP A 1 307 ? 0.180 0.833 4.676 1.00 90.50 307 TRP A N 1
ATOM 2358 C CA . TRP A 1 307 ? 0.494 -0.359 5.458 1.00 90.50 307 TRP A CA 1
ATOM 2359 C C . TRP A 1 307 ? -0.257 -1.587 4.932 1.00 90.50 307 TRP A C 1
ATOM 2361 O O . TRP A 1 307 ? 0.371 -2.590 4.605 1.00 90.50 307 TRP A O 1
ATOM 2371 N N . ALA A 1 308 ? -1.576 -1.494 4.751 1.00 90.50 308 ALA A N 1
ATOM 2372 C CA . ALA A 1 308 ? -2.379 -2.606 4.248 1.00 90.50 308 ALA A CA 1
ATOM 2373 C C . ALA A 1 308 ? -1.967 -3.028 2.831 1.00 90.50 308 ALA A C 1
ATOM 2375 O O . ALA A 1 308 ? -1.996 -4.209 2.481 1.00 90.50 308 ALA A O 1
ATOM 2376 N N . PHE A 1 309 ? -1.526 -2.068 2.021 1.00 82.69 309 PHE A N 1
ATOM 2377 C CA . PHE A 1 309 ? -1.125 -2.302 0.643 1.00 82.69 309 PHE A CA 1
ATOM 2378 C C . PHE A 1 309 ? 0.199 -3.055 0.476 1.00 82.69 309 PHE A C 1
ATOM 2380 O O . PHE A 1 309 ? 0.478 -3.557 -0.610 1.00 82.69 309 PHE A O 1
ATOM 2387 N N . GLN A 1 310 ? 0.988 -3.206 1.542 1.00 80.56 310 GLN A N 1
ATOM 2388 C CA . GLN A 1 310 ? 2.129 -4.130 1.561 1.00 80.56 310 GLN A CA 1
ATOM 2389 C C . GLN A 1 310 ? 1.679 -5.599 1.596 1.00 80.56 310 GLN A C 1
ATOM 2391 O O . GLN A 1 310 ? 2.435 -6.492 1.217 1.00 80.56 310 GLN A O 1
ATOM 2396 N N . PHE A 1 311 ? 0.425 -5.859 1.981 1.00 82.25 311 PHE A N 1
ATOM 2397 C CA . PHE A 1 311 ? -0.127 -7.197 2.188 1.00 82.25 311 PHE A CA 1
ATOM 2398 C C . PHE A 1 311 ? -1.364 -7.489 1.311 1.00 82.25 311 PHE A C 1
ATOM 2400 O O . PHE A 1 311 ? -2.339 -8.061 1.803 1.00 82.25 311 PHE A O 1
ATOM 2407 N N . PRO A 1 312 ? -1.382 -7.153 0.004 1.00 78.44 312 PRO A N 1
ATOM 2408 C CA . PRO A 1 312 ? -2.610 -7.165 -0.799 1.00 78.44 312 PRO A CA 1
ATOM 2409 C C . PRO A 1 312 ? -3.178 -8.575 -1.036 1.00 78.44 312 PRO A C 1
ATOM 2411 O O . PRO A 1 312 ? -4.351 -8.716 -1.370 1.00 78.44 312 PRO A O 1
ATOM 2414 N N . PHE A 1 313 ? -2.364 -9.619 -0.848 1.00 80.62 313 PHE A N 1
ATOM 2415 C CA . PHE A 1 313 ? -2.749 -11.021 -1.044 1.00 80.62 313 PHE A CA 1
ATOM 2416 C C . PHE A 1 313 ? -2.452 -11.904 0.170 1.00 80.62 313 PHE A C 1
ATOM 2418 O O . PHE A 1 313 ? -2.331 -13.122 0.027 1.00 80.62 313 PHE A O 1
ATOM 2425 N N . VAL A 1 314 ? -2.298 -11.309 1.354 1.00 83.38 314 VAL A N 1
ATOM 2426 C CA . VAL A 1 314 ? -2.134 -12.070 2.595 1.00 83.38 314 VAL A CA 1
ATOM 2427 C C . VAL A 1 314 ? -3.512 -12.291 3.203 1.00 83.38 314 VAL A C 1
ATOM 2429 O O . VAL A 1 314 ? -4.239 -11.338 3.481 1.00 83.38 314 VAL A O 1
ATOM 2432 N N . TRP A 1 315 ? -3.875 -13.559 3.360 1.00 85.06 315 TRP A N 1
ATOM 2433 C CA . TRP A 1 315 ? -5.168 -13.984 3.884 1.00 85.06 315 TRP A CA 1
ATOM 2434 C C . TRP A 1 315 ? -4.945 -14.893 5.086 1.00 85.06 315 TRP A C 1
ATOM 2436 O O . TRP A 1 315 ? -4.022 -15.713 5.062 1.00 85.06 315 TRP A O 1
ATOM 2446 N N . ASN A 1 316 ? -5.803 -14.780 6.095 1.00 84.50 316 ASN A N 1
ATOM 2447 C CA . ASN A 1 316 ? -5.784 -15.678 7.244 1.00 84.50 316 ASN A CA 1
ATOM 2448 C C . ASN A 1 316 ? -6.419 -17.044 6.909 1.00 84.50 316 ASN A C 1
ATOM 2450 O O . ASN A 1 316 ? -6.882 -17.300 5.791 1.00 84.50 316 ASN A O 1
ATOM 2454 N N . GLU A 1 317 ? -6.463 -17.943 7.893 1.00 82.50 317 GLU A N 1
ATOM 2455 C CA . GLU A 1 317 ? -7.028 -19.292 7.738 1.00 82.50 317 GLU A CA 1
ATOM 2456 C C . GLU A 1 317 ? -8.528 -19.282 7.397 1.00 82.50 317 GLU A C 1
ATOM 2458 O O . GLU A 1 317 ? -9.031 -20.193 6.737 1.00 82.50 317 GLU A O 1
ATOM 2463 N N . GLN A 1 318 ? -9.239 -18.226 7.792 1.00 84.19 318 GLN A N 1
ATOM 2464 C CA . GLN A 1 318 ? -10.654 -17.986 7.512 1.00 84.19 318 GLN A CA 1
ATOM 2465 C C . GLN A 1 318 ? -10.874 -17.294 6.154 1.00 84.19 318 GLN A C 1
ATOM 2467 O O . GLN A 1 318 ? -12.002 -16.929 5.809 1.00 84.19 318 GLN A O 1
ATOM 2472 N N . LEU A 1 319 ? -9.810 -17.148 5.355 1.00 83.00 319 LEU A N 1
ATOM 2473 C CA . LEU A 1 319 ? -9.779 -16.459 4.064 1.00 83.00 319 LEU A CA 1
ATOM 2474 C C . LEU A 1 319 ? -10.124 -14.969 4.152 1.00 83.00 319 LEU A C 1
ATOM 2476 O O . LEU A 1 319 ? -10.450 -14.357 3.132 1.00 83.00 319 LEU A O 1
ATOM 2480 N N . GLU A 1 320 ? -10.113 -14.370 5.336 1.00 86.19 320 GLU A N 1
ATOM 2481 C CA . GLU A 1 320 ? -10.246 -12.929 5.511 1.00 86.19 320 GLU A CA 1
ATOM 2482 C C . GLU A 1 320 ? -8.909 -12.239 5.218 1.00 86.19 320 GLU A C 1
ATOM 2484 O O . GLU A 1 320 ? -7.842 -12.849 5.279 1.00 86.19 320 GLU A O 1
ATOM 2489 N N . TRP A 1 321 ? -8.976 -10.980 4.794 1.00 91.06 321 TRP A N 1
ATOM 2490 C CA . TRP A 1 321 ? -7.802 -10.239 4.352 1.00 91.06 321 TRP A CA 1
ATOM 2491 C C . TRP A 1 321 ? -7.061 -9.713 5.575 1.00 91.06 321 TRP A C 1
ATOM 2493 O O . TRP A 1 321 ? -7.654 -9.009 6.394 1.00 91.06 321 TRP A O 1
ATOM 2503 N N . GLU A 1 322 ? -5.776 -10.050 5.681 1.00 90.81 322 GLU A N 1
ATOM 2504 C CA . GLU A 1 322 ? -4.990 -9.890 6.909 1.00 90.81 322 GLU A CA 1
ATOM 2505 C C . GLU A 1 322 ? -5.051 -8.470 7.498 1.00 90.81 322 GLU A C 1
ATOM 2507 O O . GLU A 1 322 ? -5.398 -8.345 8.673 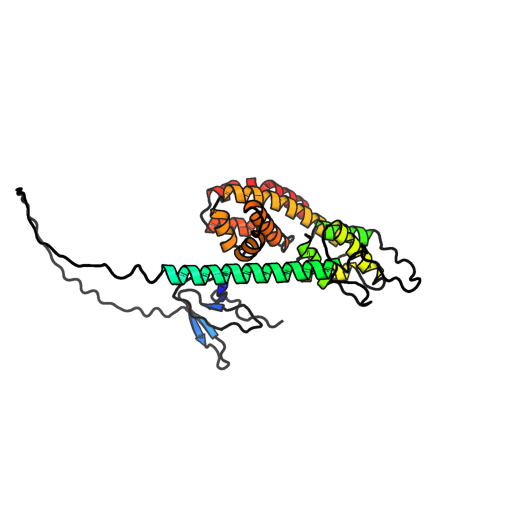1.00 90.81 322 GLU A O 1
ATOM 2512 N N . PRO A 1 323 ? -4.847 -7.379 6.725 1.00 93.00 323 PRO A N 1
ATOM 2513 C CA . PRO A 1 323 ? -4.916 -6.025 7.275 1.00 93.00 323 PRO A CA 1
ATOM 2514 C C . PRO A 1 323 ? -6.255 -5.697 7.939 1.00 93.00 323 PRO A C 1
ATOM 2516 O O . PRO A 1 323 ? -6.303 -4.997 8.949 1.00 93.00 323 PRO A O 1
ATOM 2519 N N . LEU A 1 324 ? -7.354 -6.216 7.388 1.00 94.69 324 LEU A N 1
ATOM 2520 C CA . LEU A 1 324 ? -8.687 -5.976 7.917 1.00 94.69 324 LEU A CA 1
ATOM 2521 C C . LEU A 1 324 ? -8.903 -6.735 9.238 1.00 94.69 324 LEU A C 1
ATOM 2523 O O . LEU A 1 324 ? -9.484 -6.179 10.174 1.00 94.69 324 LEU A O 1
ATOM 2527 N N . CYS A 1 325 ? -8.396 -7.967 9.333 1.00 94.38 325 CYS A N 1
ATOM 2528 C CA . CYS A 1 325 ? -8.427 -8.771 10.555 1.00 94.38 325 CYS A CA 1
ATOM 2529 C C . CYS A 1 325 ? -7.603 -8.125 11.664 1.00 94.38 325 CYS A C 1
ATOM 2531 O O . CYS A 1 325 ? -8.132 -7.899 12.749 1.00 94.38 325 CYS A O 1
ATOM 2533 N N . THR A 1 326 ? -6.360 -7.734 11.370 1.00 95.06 326 THR A N 1
ATOM 2534 C CA . THR A 1 326 ? -5.484 -7.081 12.348 1.00 95.06 326 THR A CA 1
ATOM 2535 C C . THR A 1 326 ? -6.120 -5.798 12.886 1.00 95.06 326 THR A C 1
ATOM 2537 O O . THR A 1 326 ? -6.154 -5.585 14.093 1.00 95.06 326 THR A O 1
ATOM 2540 N N . VAL A 1 327 ? -6.710 -4.953 12.028 1.00 97.06 327 VAL A N 1
ATOM 2541 C CA . VAL A 1 327 ? -7.412 -3.745 12.498 1.00 97.06 327 VAL A CA 1
ATOM 2542 C C . VAL A 1 327 ? -8.589 -4.101 13.410 1.00 97.06 327 VAL A C 1
ATOM 2544 O O . VAL A 1 327 ? -8.787 -3.451 14.433 1.00 97.06 327 VAL A O 1
ATOM 2547 N N . LYS A 1 328 ? -9.379 -5.127 13.075 1.00 97.38 328 LYS A N 1
ATOM 2548 C CA . LYS A 1 328 ? -10.511 -5.569 13.905 1.00 97.38 328 LYS A CA 1
ATOM 2549 C C . LYS A 1 328 ? -10.057 -6.097 15.270 1.00 97.38 328 LYS A C 1
ATOM 2551 O O . LYS A 1 328 ? -10.698 -5.806 16.282 1.00 97.38 328 LYS A O 1
ATOM 2556 N N . GLU A 1 329 ? -8.970 -6.860 15.300 1.00 96.69 329 GLU A N 1
ATOM 2557 C CA . GLU A 1 329 ? -8.358 -7.379 16.524 1.00 96.69 329 GLU A CA 1
ATOM 2558 C C . GLU A 1 329 ? -7.853 -6.241 17.411 1.00 96.69 329 GLU A C 1
ATOM 2560 O O . GLU A 1 329 ? -8.187 -6.205 18.595 1.00 96.69 329 GLU A O 1
ATOM 2565 N N . GLU A 1 330 ? -7.166 -5.251 16.835 1.00 97.56 330 GLU A N 1
ATOM 2566 C CA . GLU A 1 330 ? -6.694 -4.092 17.596 1.00 97.56 330 GLU A CA 1
ATOM 2567 C C . GLU A 1 330 ? -7.839 -3.213 18.106 1.00 97.56 330 GLU A C 1
ATOM 2569 O O . GLU A 1 330 ? -7.834 -2.764 19.246 1.00 97.56 330 GLU A O 1
ATOM 2574 N N . LEU A 1 331 ? -8.904 -3.023 17.329 1.00 97.81 331 LEU A N 1
ATOM 2575 C CA . LEU A 1 331 ? -10.094 -2.330 17.834 1.00 97.81 331 LEU A CA 1
ATOM 2576 C C . LEU A 1 331 ? -10.749 -3.087 18.999 1.00 97.81 331 LEU A C 1
ATOM 2578 O O . LEU A 1 331 ? -11.282 -2.470 19.926 1.00 97.81 331 LEU A O 1
ATOM 2582 N N . THR A 1 332 ? -10.694 -4.419 18.969 1.00 97.25 332 THR A N 1
ATOM 2583 C CA . THR A 1 332 ? -11.186 -5.268 20.058 1.00 97.25 332 THR A CA 1
ATOM 2584 C C . THR A 1 332 ? -10.299 -5.135 21.298 1.00 97.25 332 THR A C 1
ATOM 2586 O O . THR A 1 332 ? -10.833 -4.970 22.397 1.00 97.25 332 THR A O 1
ATOM 2589 N N . SER A 1 333 ? -8.970 -5.137 21.132 1.00 96.50 333 SER A N 1
ATOM 2590 C CA . SER A 1 333 ? -7.994 -4.956 22.218 1.00 96.50 333 SER A CA 1
ATOM 2591 C C . SER A 1 333 ? -8.122 -3.575 22.876 1.00 96.50 333 SER A C 1
ATOM 2593 O O . SER A 1 333 ? -8.076 -3.459 24.100 1.00 96.50 333 SER A O 1
ATOM 2595 N N . MET A 1 334 ? -8.419 -2.544 22.080 1.00 97.06 334 MET A N 1
ATOM 2596 C CA . MET A 1 334 ? -8.717 -1.179 22.528 1.00 97.06 334 MET A CA 1
ATOM 2597 C C . MET A 1 334 ? -10.090 -1.032 23.211 1.00 97.06 334 MET A C 1
ATOM 2599 O O . MET A 1 334 ? -10.439 0.058 23.667 1.00 97.06 334 MET A O 1
ATOM 2603 N N . GLY A 1 335 ? -10.911 -2.087 23.258 1.00 97.19 335 GLY A N 1
ATOM 2604 C CA . GLY A 1 335 ? -12.246 -2.048 23.859 1.00 97.19 335 GLY A CA 1
ATOM 2605 C C . GLY A 1 335 ? -13.291 -1.271 23.048 1.00 97.19 335 GLY A C 1
ATOM 2606 O O . GLY A 1 335 ? -14.350 -0.935 23.584 1.00 97.19 335 GLY A O 1
ATOM 2607 N N . ARG A 1 336 ? -13.046 -1.005 21.757 1.00 97.38 336 ARG A N 1
ATOM 2608 C CA . ARG A 1 336 ? -13.948 -0.260 20.856 1.00 97.38 336 ARG A CA 1
ATOM 2609 C C . ARG A 1 336 ? -15.076 -1.124 20.300 1.00 97.38 336 ARG A C 1
ATOM 2611 O O . ARG A 1 336 ? -15.238 -1.261 19.086 1.00 97.38 336 ARG A O 1
ATOM 2618 N N . LYS A 1 337 ? -15.887 -1.701 21.193 1.00 96.50 337 LYS A N 1
ATOM 2619 C CA . LYS A 1 337 ? -17.047 -2.537 20.821 1.00 96.50 337 LYS A CA 1
ATOM 2620 C C . LYS A 1 337 ? -18.031 -1.801 19.910 1.00 96.50 337 LYS A C 1
ATOM 2622 O O . LYS A 1 337 ? -18.523 -2.378 18.951 1.00 96.50 337 LYS A O 1
ATOM 2627 N N . ASP A 1 338 ? -18.212 -0.501 20.131 1.00 96.88 338 ASP A N 1
ATOM 2628 C CA . ASP A 1 338 ? -19.031 0.382 19.293 1.00 96.88 338 ASP A CA 1
ATOM 2629 C C . ASP A 1 338 ? -18.580 0.419 17.817 1.00 96.88 338 ASP A C 1
ATOM 2631 O O . ASP A 1 338 ? -19.393 0.588 16.899 1.00 96.88 338 ASP A O 1
ATOM 2635 N N . ILE A 1 339 ? -17.280 0.227 17.566 1.00 97.50 339 ILE A N 1
ATOM 2636 C CA . ILE A 1 339 ? -16.750 0.093 16.210 1.00 97.50 339 ILE A CA 1
ATOM 2637 C C . ILE A 1 339 ? -16.843 -1.358 15.729 1.00 97.50 339 ILE A C 1
ATOM 2639 O O . ILE A 1 339 ? -17.284 -1.601 14.603 1.00 97.50 339 ILE A O 1
ATOM 2643 N N . VAL A 1 340 ? -16.438 -2.310 16.573 1.00 97.56 340 VAL A N 1
ATOM 2644 C CA . VAL A 1 340 ? -16.353 -3.738 16.231 1.00 97.56 340 VAL A CA 1
ATOM 2645 C C . VAL A 1 340 ? -17.718 -4.323 15.851 1.00 97.56 340 VAL A C 1
ATOM 2647 O O . VAL A 1 340 ? -17.802 -5.058 14.867 1.00 97.56 340 VAL A O 1
ATOM 2650 N N . ASP A 1 341 ? -18.791 -3.944 16.548 1.00 96.38 341 ASP A N 1
ATOM 2651 C CA . ASP A 1 341 ? -20.142 -4.480 16.325 1.00 96.38 341 ASP A CA 1
ATOM 2652 C C . ASP A 1 341 ? -20.679 -4.171 14.915 1.00 96.38 341 ASP A C 1
ATOM 2654 O O . ASP A 1 341 ? -21.382 -4.989 14.325 1.00 96.38 341 ASP A O 1
ATOM 2658 N N . TYR A 1 342 ? -20.282 -3.036 14.327 1.00 95.31 342 TYR A N 1
ATOM 2659 C CA . TYR A 1 342 ? -20.648 -2.648 12.954 1.00 95.31 342 TYR A CA 1
ATOM 2660 C C . TYR A 1 342 ? -19.457 -2.709 11.989 1.00 95.31 342 TYR A C 1
ATOM 2662 O O . TYR A 1 342 ? -19.463 -2.091 10.922 1.00 95.31 342 TYR A O 1
ATOM 2670 N N . PHE A 1 343 ? -18.394 -3.424 12.354 1.00 95.38 343 PHE A N 1
ATOM 2671 C CA . PHE A 1 343 ? -17.170 -3.466 11.561 1.00 95.38 343 PHE A CA 1
ATOM 2672 C C . PHE A 1 343 ? -17.415 -4.048 10.167 1.00 95.38 343 PHE A C 1
ATOM 2674 O O . PHE A 1 343 ? -16.952 -3.491 9.172 1.00 95.38 343 PHE A O 1
ATOM 2681 N N . SER A 1 344 ? -18.200 -5.127 10.085 1.00 93.69 344 SER A N 1
ATOM 2682 C CA . SER A 1 344 ? -18.505 -5.783 8.812 1.00 93.69 344 SER A CA 1
ATOM 2683 C C . SER A 1 344 ? -19.273 -4.881 7.848 1.00 93.69 344 SER A C 1
ATOM 2685 O O . SER A 1 344 ? -18.965 -4.853 6.662 1.00 93.69 344 SER A O 1
ATOM 2687 N N . GLU A 1 345 ? -20.221 -4.097 8.363 1.00 94.00 345 GLU A N 1
ATOM 2688 C CA . GLU A 1 345 ? -20.968 -3.110 7.580 1.00 94.00 345 GLU A CA 1
ATOM 2689 C C . GLU A 1 345 ? -20.047 -1.987 7.082 1.00 94.00 345 GLU A C 1
ATOM 2691 O O . GLU A 1 345 ? -20.055 -1.628 5.903 1.00 94.00 345 GLU A O 1
ATOM 2696 N N . ARG A 1 346 ? -19.179 -1.468 7.959 1.00 93.69 346 ARG A N 1
ATOM 2697 C CA . ARG A 1 346 ? -18.221 -0.415 7.592 1.00 93.69 346 ARG A CA 1
ATOM 2698 C C . ARG A 1 346 ? -17.233 -0.878 6.522 1.00 93.69 346 ARG A C 1
ATOM 2700 O O . ARG A 1 346 ? -16.873 -0.076 5.657 1.00 93.69 346 ARG A O 1
ATOM 2707 N N . ALA A 1 347 ? -16.833 -2.147 6.569 1.00 95.31 347 ALA A N 1
ATOM 2708 C CA . ALA A 1 347 ? -15.915 -2.782 5.630 1.00 95.31 347 ALA A CA 1
ATOM 2709 C C . ALA A 1 347 ? -16.611 -3.491 4.449 1.00 95.31 347 ALA A C 1
ATOM 2711 O O . ALA A 1 347 ? -15.936 -4.186 3.692 1.00 95.31 347 ALA A O 1
ATOM 2712 N N . ALA A 1 348 ? -17.923 -3.307 4.246 1.00 94.69 348 ALA A N 1
ATOM 2713 C CA . ALA A 1 348 ? -18.693 -4.017 3.216 1.00 94.69 348 ALA A CA 1
ATOM 2714 C C . ALA A 1 348 ? -18.062 -3.921 1.815 1.00 94.69 348 ALA A C 1
ATOM 2716 O O . ALA A 1 348 ? -17.837 -4.941 1.175 1.00 94.69 348 ALA A O 1
ATOM 2717 N N . ASN A 1 349 ? -17.644 -2.722 1.393 1.00 94.25 349 ASN A N 1
ATOM 2718 C CA . ASN A 1 349 ? -16.984 -2.525 0.096 1.00 94.25 349 ASN A CA 1
ATOM 2719 C C . ASN A 1 349 ? -15.679 -3.330 -0.038 1.00 94.25 349 ASN A C 1
ATOM 2721 O O . ASN A 1 349 ? -15.340 -3.787 -1.126 1.00 94.25 349 ASN A O 1
ATOM 2725 N N . VAL A 1 350 ? -14.929 -3.487 1.058 1.00 93.75 350 VAL A N 1
ATOM 2726 C CA . VAL A 1 350 ? -13.694 -4.282 1.074 1.00 93.75 350 VAL A CA 1
ATOM 2727 C C . VAL A 1 350 ? -14.049 -5.755 0.891 1.00 93.75 350 VAL A C 1
ATOM 2729 O O . VAL A 1 350 ? -13.468 -6.418 0.034 1.00 93.75 350 VAL A O 1
ATOM 2732 N N . TYR A 1 351 ? -15.056 -6.250 1.617 1.00 92.44 351 TYR A N 1
ATOM 2733 C CA . TYR A 1 351 ? -15.538 -7.622 1.468 1.00 92.44 351 TYR A CA 1
ATOM 2734 C C . TYR A 1 351 ? -16.088 -7.910 0.067 1.00 92.44 351 TYR A C 1
ATOM 2736 O O . TYR A 1 351 ? -15.757 -8.949 -0.503 1.00 92.44 351 TYR A O 1
ATOM 2744 N N . ASP A 1 352 ? -16.851 -6.998 -0.532 1.00 91.50 352 ASP A N 1
ATOM 2745 C CA . ASP A 1 352 ? -17.370 -7.151 -1.896 1.00 91.50 352 ASP A CA 1
ATOM 2746 C C . ASP A 1 352 ? -16.229 -7.315 -2.910 1.00 91.50 352 ASP A C 1
ATOM 2748 O O . ASP A 1 352 ? -16.225 -8.234 -3.738 1.00 91.50 352 ASP A O 1
ATOM 2752 N N . VAL A 1 353 ? -15.189 -6.489 -2.790 1.00 90.06 353 VAL A N 1
ATOM 2753 C CA . VAL A 1 353 ? -13.985 -6.603 -3.618 1.00 90.06 353 VAL A CA 1
ATOM 2754 C C . VAL A 1 353 ? -13.257 -7.930 -3.354 1.00 90.06 353 VAL A C 1
ATOM 2756 O O . VAL A 1 353 ? -12.920 -8.649 -4.298 1.00 90.06 353 VAL A O 1
ATOM 2759 N N . MET A 1 354 ? -13.094 -8.330 -2.089 1.00 87.62 354 MET A N 1
ATOM 2760 C CA . MET A 1 354 ? -12.472 -9.609 -1.717 1.00 87.62 354 MET A CA 1
ATOM 2761 C C . MET A 1 354 ? -13.227 -10.820 -2.291 1.00 87.62 354 MET A C 1
ATOM 2763 O O . MET A 1 354 ? -12.596 -11.756 -2.786 1.00 87.62 354 MET A O 1
ATOM 2767 N N . THR A 1 355 ? -14.565 -10.826 -2.268 1.00 85.06 355 THR A N 1
ATOM 2768 C CA . THR A 1 355 ? -15.364 -11.940 -2.820 1.00 85.06 355 THR A CA 1
ATOM 2769 C C . THR A 1 355 ? -15.179 -12.096 -4.326 1.00 85.06 355 THR A C 1
ATOM 2771 O O . THR A 1 355 ? -15.188 -13.219 -4.837 1.00 85.06 355 THR A O 1
ATOM 2774 N N . THR A 1 356 ? -14.930 -10.991 -5.030 1.00 81.88 356 THR A N 1
ATOM 2775 C CA . THR A 1 356 ? -14.605 -11.000 -6.460 1.00 81.88 356 THR A CA 1
ATOM 2776 C C . THR A 1 356 ? -13.242 -11.653 -6.714 1.00 81.88 356 THR A C 1
ATOM 2778 O O . THR A 1 356 ? -13.067 -12.357 -7.707 1.00 81.88 356 THR A O 1
ATOM 2781 N N . PHE A 1 357 ? -12.288 -11.501 -5.790 1.00 77.12 357 PHE A N 1
ATOM 2782 C CA . PHE A 1 357 ? -10.933 -12.050 -5.921 1.00 77.12 357 PHE A CA 1
ATOM 2783 C C . PHE A 1 357 ? -10.795 -13.498 -5.456 1.00 77.12 357 PHE A C 1
ATOM 2785 O O . PHE A 1 357 ? -9.940 -14.218 -5.966 1.00 77.12 357 PHE A O 1
ATOM 2792 N N . ARG A 1 358 ? -11.670 -13.970 -4.559 1.00 65.88 358 ARG A N 1
ATOM 2793 C CA . ARG A 1 358 ? -11.712 -15.378 -4.119 1.00 65.88 358 ARG A CA 1
ATOM 2794 C C . ARG A 1 358 ? -12.088 -16.370 -5.232 1.00 65.88 358 ARG A C 1
ATOM 2796 O O . ARG A 1 358 ? -11.936 -17.570 -5.037 1.00 65.88 358 ARG A O 1
ATOM 2803 N N . LYS A 1 359 ? -12.563 -15.904 -6.394 1.00 53.53 359 LYS A N 1
ATOM 2804 C CA . LYS A 1 359 ? -12.930 -16.758 -7.540 1.00 53.53 359 LYS A CA 1
ATOM 2805 C C . LYS A 1 359 ? -11.747 -17.234 -8.395 1.00 53.53 359 LYS A C 1
ATOM 2807 O O . LYS A 1 359 ? -11.982 -17.858 -9.425 1.00 53.53 359 LYS A O 1
ATOM 2812 N N . ILE A 1 360 ? -10.500 -16.971 -8.001 1.00 43.94 360 ILE A N 1
ATOM 2813 C CA . ILE A 1 360 ? -9.330 -17.503 -8.714 1.00 43.94 360 ILE A CA 1
ATOM 2814 C C . ILE A 1 360 ? -9.178 -18.989 -8.337 1.00 43.94 360 ILE A C 1
ATOM 2816 O O . ILE A 1 360 ? -9.007 -19.287 -7.151 1.00 43.94 360 ILE A O 1
ATOM 2820 N N . PRO A 1 361 ? -9.276 -19.928 -9.296 1.00 35.28 361 PRO A N 1
ATOM 2821 C CA . PRO A 1 361 ? -9.026 -21.340 -9.033 1.00 35.28 361 PRO A CA 1
ATOM 2822 C C . PRO A 1 361 ? -7.598 -21.517 -8.505 1.00 35.28 361 PRO A C 1
ATOM 2824 O O . PRO A 1 361 ? -6.682 -20.848 -8.979 1.00 35.28 361 PRO A O 1
ATOM 2827 N N . LYS A 1 362 ? -7.438 -22.389 -7.504 1.00 40.91 362 LYS A N 1
ATOM 2828 C CA . LYS A 1 362 ? -6.128 -22.809 -6.988 1.00 40.91 362 LYS A CA 1
ATOM 2829 C C . LYS A 1 362 ? -5.233 -23.393 -8.070 1.00 40.91 362 LYS A C 1
ATOM 2831 O O . LYS A 1 362 ? -5.780 -24.101 -8.946 1.00 40.91 362 LYS A O 1
#

pLDDT: mean 73.84, std 21.0, range [30.45, 98.0]

Radius of gyration: 32.63 Å; chains: 1; bounding box: 52×66×108 Å

Foldseek 3Di:
DDPPPQPDPFKDWPLQDDDDPWDFDDDADPVGPTTITGDPQWDWDQPDPVRDIDTHGDPPPPPPPPDDDDDDDDDDDDDDDDDDDDDDDDDDDDDDDPDPDPPPPVVVVVVVVVVVVVVVVVVVVVVVVVVVVVVVDPPPDDPDQPDDDPDPQQDDDPLVLLLQVLVLLLDDQVLLLQLLVQQDQPLVRQDSPDPDDDSVVSSVSLSVSCRNCVPDPSQLSSVVSCVVSLADDDPDSVPDDSVNSSVRSVLLSQLLVLVLQLLLVVCVLCPPCLCVLCVLVVQNVQLVVQPPPDDSSVSSSVSLSVVLSSQSPDADPVRHRVSLVSSLVSCVVVVVCVCNVCSCVSSVSSVVSSVVVVPDDD

Sequence (362 aa):
MALDGHTKTFCIKWTKMSGPHVTLVKAGSSERDAVWGCEEGFDQRIISAAGEWACMKASTTSTTTHSTTPTTTSTLPIATMRLETTVATGSIQESKTAYIVIGSTIGGVVFLSIIVGVVALTWCIRNRNDRSNNNLLQDSGKPMLKTKGSIAEYVIPNDLQNLFSKVVQVLGLNEFKTLIIFLPDPSKTFNTNCELNSIEDCDFILKAWAQSNPGIKHSLHLINSLQQIGYILPKETNKLDINEVTECLSKAHTLNGAYIQFCYRLFASLGPQHIDLLVSLCLKADYDNRMNGRNPESAFVDTLGKWAFQFPFVWNEQLEWEPLCTVKEELTSMGRKDIVDYFSERAANVYDVMTTFRKIPK

Organism: Biomphalaria glabrata (NCBI:txid6526)